Protein AF-A0A9W4JGE4-F1 (afdb_monomer_lite)

Secondary structure (DSSP, 8-state):
------------------PPPPP-----------GGGSS-HHHHHHHHHHS-HHHHHHHHHTSHHHHHHHHHHHHHTT--TTTSS-HHHHHHHT--SSEEEETTTTEEEEHHHHGGGGS-----S---TTTHHHHHT-----EEEEETTEEEEHHHHHSHHHHHHHHHHHSTTEEEETTTTEEEEEEEEEETTEEEEEEEEEEEETTTTEEEEEEEEEEEE-HHHHTSHHHHHHHTT--HHHHHHHHHHHHHHTT-------TT---EEEEEEE--TTS-EEEEEEEEEEEEESSSS-HHHHTTS--

Sequence (307 aa):
MLTMTRRTYIPFCNILRVRDPPPRAEPAEPKKSKTLWKIPLEIVEIIFQLLSDLDRACFALSCKRLHACYVSYNRQHGICVLSTLPRTLLLRRLQNERWVYCYRCQNLHRRSRWLFLRFGWICDPKPAISECNAWCDFQHDDKVDICPCSSITFHQKQHPTEYFKSQQETLRRSSYHKLSETFIHLCTIQHPLAQVFVLTRAWSNKTSKTFQVENLIVFRASKETALSGLFQKISSRLSRYETESWLKNFFNEAQSDFFIGDESSNWYQCHGWNIARGKPYDFKITLFRDLGGDRRPSKGWDGNCHK

InterPro domains:
  IPR001810 F-box domain [PF00646] (38-68)

pLDDT: mean 73.24, std 18.76, range [29.34, 95.62]

Structure (mmCIF, N/CA/C/O backbone):
data_AF-A0A9W4JGE4-F1
#
_entry.id   AF-A0A9W4JGE4-F1
#
loop_
_atom_site.group_PDB
_atom_site.id
_atom_site.type_symbol
_atom_site.label_atom_id
_atom_site.label_alt_id
_atom_site.label_comp_id
_atom_site.label_asym_id
_atom_site.label_entity_id
_atom_site.label_seq_id
_atom_site.pdbx_PDB_ins_code
_atom_site.Cartn_x
_atom_site.Cartn_y
_atom_site.Cartn_z
_atom_site.occupancy
_atom_site.B_iso_or_equiv
_atom_site.auth_seq_id
_atom_site.auth_comp_id
_atom_site.auth_asym_id
_atom_site.auth_atom_id
_atom_site.pdbx_PDB_model_num
ATOM 1 N N . MET A 1 1 ? -45.717 -18.498 -50.677 1.00 39.06 1 MET A N 1
ATOM 2 C CA . MET A 1 1 ? -45.464 -19.716 -49.878 1.00 39.06 1 MET A CA 1
ATOM 3 C C . MET A 1 1 ? -44.718 -19.313 -48.617 1.00 39.06 1 MET A C 1
ATOM 5 O O . MET A 1 1 ? -43.555 -18.951 -48.688 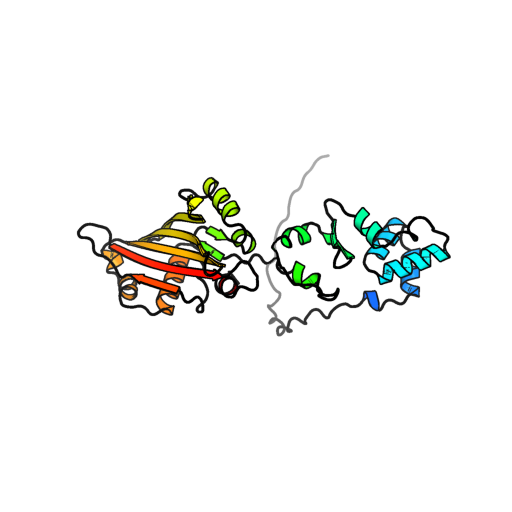1.00 39.06 1 MET A O 1
ATOM 9 N N . LEU A 1 2 ? -45.429 -19.284 -47.494 1.00 45.53 2 LEU A N 1
ATOM 10 C CA . LEU A 1 2 ? -44.938 -19.011 -46.144 1.00 45.53 2 LEU A CA 1
ATOM 11 C C . LEU A 1 2 ? -45.396 -20.196 -45.301 1.00 45.53 2 LEU A C 1
ATOM 13 O O . LEU A 1 2 ? -46.590 -20.466 -45.332 1.00 45.53 2 LEU A O 1
ATOM 17 N N . THR A 1 3 ? -44.514 -20.822 -44.523 1.00 30.86 3 THR A N 1
ATOM 18 C CA . THR A 1 3 ? -44.898 -21.383 -43.216 1.00 30.86 3 THR A CA 1
ATOM 19 C C . THR A 1 3 ? -43.677 -21.625 -42.335 1.00 30.86 3 THR A C 1
ATOM 21 O O . THR A 1 3 ? -42.695 -22.242 -42.739 1.00 30.86 3 THR A O 1
ATOM 24 N N . MET A 1 4 ? -43.786 -21.098 -41.117 1.00 38.84 4 MET A N 1
ATOM 25 C CA . MET A 1 4 ? -42.906 -21.281 -39.967 1.00 38.84 4 MET A CA 1
ATOM 26 C C . MET A 1 4 ? -42.968 -22.704 -39.400 1.00 38.84 4 MET A C 1
ATOM 28 O O . MET A 1 4 ? -44.028 -23.309 -39.470 1.00 38.84 4 MET A O 1
ATOM 32 N N . THR A 1 5 ? -41.921 -23.110 -38.667 1.00 32.22 5 THR A N 1
ATOM 33 C CA . THR A 1 5 ? -41.979 -23.912 -37.413 1.00 32.22 5 THR A CA 1
ATOM 34 C C . THR A 1 5 ? -40.568 -23.923 -36.801 1.00 32.22 5 THR A C 1
ATOM 36 O O . THR A 1 5 ? -39.633 -24.387 -37.437 1.00 32.22 5 THR A O 1
ATOM 39 N N . ARG A 1 6 ? -40.255 -23.155 -35.747 1.00 32.47 6 ARG A N 1
ATOM 40 C CA . ARG A 1 6 ? -40.394 -23.416 -34.292 1.00 32.47 6 ARG A CA 1
ATOM 41 C C . ARG A 1 6 ? -39.859 -24.769 -33.774 1.00 32.47 6 ARG A C 1
ATOM 43 O O . ARG A 1 6 ? -40.497 -25.789 -33.964 1.00 32.47 6 ARG A O 1
ATOM 50 N N . ARG A 1 7 ? -38.797 -24.631 -32.958 1.00 36.50 7 ARG A N 1
ATOM 51 C CA . ARG A 1 7 ? -38.424 -25.334 -31.706 1.00 36.50 7 ARG A CA 1
ATOM 52 C C . ARG A 1 7 ? -38.309 -26.863 -31.706 1.00 36.50 7 ARG A C 1
ATOM 54 O O . ARG A 1 7 ? -39.316 -27.539 -31.808 1.00 36.50 7 ARG A O 1
ATOM 61 N N . THR A 1 8 ? -37.167 -27.325 -31.191 1.00 29.50 8 THR A N 1
ATOM 62 C CA . THR A 1 8 ? -37.138 -28.249 -30.040 1.00 29.50 8 THR A CA 1
ATOM 63 C C . THR A 1 8 ? -35.875 -28.028 -29.207 1.00 29.50 8 THR A C 1
ATOM 65 O O . THR A 1 8 ? -34.757 -28.249 -29.659 1.00 29.50 8 THR A O 1
ATOM 68 N N . TYR A 1 9 ? -36.088 -27.567 -27.978 1.00 37.22 9 TYR A N 1
ATOM 69 C CA . TYR A 1 9 ? -35.255 -27.869 -26.817 1.00 37.22 9 TYR A CA 1
ATOM 70 C C . TYR A 1 9 ? -35.756 -29.218 -26.288 1.00 37.22 9 TYR A C 1
ATOM 72 O O . TYR A 1 9 ? -36.970 -29.407 -26.324 1.00 37.22 9 TYR A O 1
ATOM 80 N N . ILE A 1 10 ? -34.881 -30.101 -25.796 1.00 32.19 10 ILE A N 1
ATOM 81 C CA . ILE A 1 10 ? -35.103 -30.990 -24.635 1.00 32.19 10 ILE A CA 1
ATOM 82 C C . ILE A 1 10 ? -33.817 -31.798 -24.360 1.00 32.19 10 ILE A C 1
ATOM 84 O O . ILE A 1 10 ? -33.035 -32.041 -25.278 1.00 32.19 10 ILE A O 1
ATOM 88 N N . PRO A 1 11 ? -33.550 -32.110 -23.080 1.00 49.62 11 PRO A N 1
ATOM 89 C CA . PRO A 1 11 ? -32.227 -32.237 -22.484 1.00 49.62 11 PRO A CA 1
ATOM 90 C C . PRO A 1 11 ? -31.829 -33.700 -22.275 1.00 49.62 11 PRO A C 1
ATOM 92 O O . PRO A 1 11 ? -32.684 -34.572 -22.320 1.00 49.62 11 PRO A O 1
ATOM 95 N N . PHE A 1 12 ? -30.571 -33.960 -21.911 1.00 29.34 12 PHE A N 1
ATOM 96 C CA . PHE A 1 12 ? -30.270 -35.108 -21.056 1.00 29.34 12 PHE A CA 1
ATOM 97 C C . PHE A 1 12 ? -29.109 -34.812 -20.108 1.00 29.34 12 PHE A C 1
ATOM 99 O O . PHE A 1 12 ? -28.000 -34.466 -20.511 1.00 29.34 12 PHE A O 1
ATOM 106 N N . CYS A 1 13 ? -29.430 -34.939 -18.824 1.00 32.84 13 CYS A N 1
ATOM 107 C CA . CYS A 1 13 ? -28.510 -34.964 -17.706 1.00 32.84 13 CYS A CA 1
ATOM 108 C C . CYS A 1 13 ? -27.730 -36.281 -17.669 1.00 32.84 13 CYS A C 1
ATOM 110 O O . CYS A 1 13 ? -28.283 -37.338 -17.956 1.00 32.84 13 CYS A O 1
ATOM 112 N N . ASN A 1 14 ? -26.515 -36.165 -17.130 1.00 37.84 14 ASN A N 1
ATOM 113 C CA . ASN A 1 14 ? -25.752 -37.173 -16.399 1.00 37.84 14 ASN A CA 1
ATOM 114 C C . ASN A 1 14 ? -25.297 -38.417 -17.173 1.00 37.84 14 ASN A C 1
ATOM 116 O O . ASN A 1 14 ? -26.082 -39.246 -17.604 1.00 37.84 14 ASN A O 1
ATOM 120 N N . ILE A 1 15 ? -23.979 -38.607 -17.202 1.00 36.88 15 ILE A N 1
ATOM 121 C CA . ILE A 1 15 ? -23.255 -39.673 -16.486 1.00 36.88 15 ILE A CA 1
ATOM 122 C C . ILE A 1 15 ? -21.854 -39.681 -17.098 1.00 36.88 15 ILE A C 1
ATOM 124 O O . ILE A 1 15 ? -21.610 -40.356 -18.089 1.00 36.88 15 ILE A O 1
ATOM 128 N N . LEU A 1 16 ? -20.912 -38.958 -16.497 1.00 30.55 16 LEU A N 1
ATOM 129 C CA . LEU A 1 16 ? -19.524 -39.405 -16.487 1.00 30.55 16 LEU A CA 1
ATOM 130 C C . LEU A 1 16 ? -18.968 -39.168 -15.089 1.00 30.55 16 LEU A C 1
ATOM 132 O O . LEU A 1 16 ? -18.877 -38.049 -14.594 1.00 30.55 16 LEU A O 1
ATOM 136 N N . ARG A 1 17 ? -18.699 -40.308 -14.459 1.00 33.84 17 ARG A N 1
ATOM 137 C CA . ARG A 1 17 ? -18.115 -40.512 -13.142 1.00 33.84 17 ARG A CA 1
ATOM 138 C C . ARG A 1 17 ? -16.982 -39.521 -12.884 1.00 33.84 17 ARG A C 1
ATOM 140 O O . ARG A 1 17 ? -16.060 -39.418 -13.693 1.00 33.84 17 ARG A O 1
ATOM 147 N N . VAL A 1 18 ? -17.038 -38.874 -11.722 1.00 31.19 18 VAL A N 1
ATOM 148 C CA . VAL A 1 18 ? -15.874 -38.268 -11.074 1.00 31.19 18 VAL A CA 1
ATOM 149 C C . VAL A 1 18 ? -14.807 -39.358 -10.995 1.00 31.19 18 VAL A C 1
ATOM 151 O O . VAL A 1 18 ? -14.948 -40.321 -10.248 1.00 31.19 18 VAL A O 1
ATOM 154 N N . ARG A 1 19 ? -13.791 -39.261 -11.854 1.00 38.69 19 ARG A N 1
ATOM 155 C CA . ARG A 1 19 ? -12.517 -39.931 -11.615 1.00 38.69 19 ARG A CA 1
ATOM 156 C C . ARG A 1 19 ? -11.808 -39.109 -10.553 1.00 38.69 19 ARG A C 1
ATOM 158 O O . ARG A 1 19 ? -11.808 -37.881 -10.656 1.00 38.69 19 ARG A O 1
ATOM 165 N N . ASP A 1 20 ? -11.226 -39.783 -9.568 1.00 39.44 20 ASP A N 1
ATOM 166 C CA . ASP A 1 20 ? -10.318 -39.146 -8.623 1.00 39.44 20 ASP A CA 1
ATOM 167 C C . ASP A 1 20 ? -9.315 -38.279 -9.399 1.00 39.44 20 ASP A C 1
ATOM 169 O O . ASP A 1 20 ? -8.804 -38.722 -10.440 1.00 39.44 20 ASP A O 1
ATOM 173 N N . PRO A 1 21 ? -9.070 -37.028 -8.968 1.00 44.47 21 PRO A N 1
ATOM 174 C CA . PRO A 1 21 ? -8.076 -36.199 -9.620 1.00 44.47 21 PRO A CA 1
ATOM 175 C C . PRO A 1 21 ? -6.743 -36.956 -9.588 1.00 44.47 21 PRO A C 1
ATOM 177 O O . PRO A 1 21 ? -6.392 -37.519 -8.546 1.00 44.47 21 PRO A O 1
ATOM 180 N N . PRO A 1 22 ? -5.994 -36.999 -10.705 1.00 53.06 22 PRO A N 1
ATOM 181 C CA . PRO A 1 22 ? -4.661 -37.572 -10.678 1.00 53.06 22 PRO A CA 1
ATOM 182 C C . PRO A 1 22 ? -3.858 -36.872 -9.571 1.00 53.06 22 PRO A C 1
ATOM 184 O O . PRO A 1 22 ? -4.079 -35.675 -9.338 1.00 53.06 22 PRO A O 1
ATOM 187 N N . PRO A 1 23 ? -2.956 -37.587 -8.873 1.00 48.62 23 PRO A N 1
ATOM 188 C CA . PRO A 1 23 ? -2.117 -36.981 -7.848 1.00 48.62 23 PRO A CA 1
ATOM 189 C C . PRO A 1 23 ? -1.503 -35.706 -8.423 1.00 48.62 23 PRO A C 1
ATOM 191 O O . PRO A 1 23 ? -0.950 -35.737 -9.524 1.00 48.62 23 PRO A O 1
ATOM 194 N N . ARG A 1 24 ? -1.695 -34.578 -7.719 1.00 46.38 24 ARG A N 1
ATOM 195 C CA . ARG A 1 24 ? -1.177 -33.265 -8.121 1.00 46.38 24 ARG A CA 1
ATOM 196 C C . ARG A 1 24 ? 0.301 -33.427 -8.452 1.00 46.38 24 ARG A C 1
ATOM 198 O O . ARG A 1 24 ? 1.123 -33.543 -7.549 1.00 46.38 24 ARG A O 1
ATOM 205 N N . ALA A 1 25 ? 0.623 -33.433 -9.742 1.00 50.09 25 ALA A N 1
ATOM 206 C CA . ALA A 1 25 ? 1.984 -33.209 -10.175 1.00 50.09 25 ALA A CA 1
ATOM 207 C C . ALA A 1 25 ? 2.357 -31.809 -9.686 1.00 50.09 25 ALA A C 1
ATOM 209 O O . ALA A 1 25 ? 1.632 -30.844 -9.955 1.00 50.09 25 ALA A O 1
ATOM 210 N N . GLU A 1 26 ? 3.439 -31.717 -8.916 1.00 48.78 26 GLU A N 1
ATOM 211 C CA . GLU A 1 26 ? 4.029 -30.439 -8.538 1.00 48.78 26 GLU A CA 1
ATOM 212 C C . GLU A 1 26 ? 4.168 -29.557 -9.789 1.00 48.78 26 GLU A C 1
ATOM 214 O O . GLU A 1 26 ? 4.536 -30.065 -10.858 1.00 48.78 26 GLU A O 1
ATOM 219 N N . PRO A 1 27 ? 3.853 -28.252 -9.709 1.00 42.81 27 PRO A N 1
ATOM 220 C CA . PRO A 1 27 ? 4.026 -27.361 -10.840 1.00 42.81 27 PRO A CA 1
ATOM 221 C C . PRO A 1 27 ? 5.518 -27.306 -11.160 1.00 42.81 27 PRO A C 1
ATOM 223 O O . PRO A 1 27 ? 6.299 -26.682 -10.447 1.00 42.81 27 PRO A O 1
ATOM 226 N N . ALA A 1 28 ? 5.918 -27.996 -12.228 1.00 46.31 28 ALA A N 1
ATOM 227 C CA . ALA A 1 28 ? 7.277 -27.934 -12.727 1.00 46.31 28 ALA A CA 1
ATOM 228 C C . ALA A 1 28 ? 7.618 -26.464 -12.995 1.00 46.31 28 ALA A C 1
ATOM 230 O O . ALA A 1 28 ? 6.969 -25.813 -13.818 1.00 46.31 28 ALA A O 1
ATOM 231 N N . GLU A 1 29 ? 8.628 -25.948 -12.290 1.00 44.88 29 GLU A N 1
ATOM 232 C CA . GLU A 1 29 ? 9.160 -24.612 -12.529 1.00 44.88 29 GLU A CA 1
ATOM 233 C C . GLU A 1 29 ? 9.378 -24.403 -14.038 1.00 44.88 29 GLU A C 1
ATOM 235 O O . GLU A 1 29 ? 9.930 -25.290 -14.709 1.00 44.88 29 GLU A O 1
ATOM 240 N N . PRO A 1 30 ? 8.986 -23.248 -14.607 1.00 40.12 30 PRO A N 1
ATOM 241 C CA . PRO A 1 30 ? 9.211 -22.972 -16.015 1.00 40.12 30 PRO A CA 1
ATOM 242 C C . PRO A 1 30 ? 10.721 -22.933 -16.278 1.00 40.12 30 PRO A C 1
ATOM 244 O O . PRO A 1 30 ? 11.410 -21.942 -16.028 1.00 40.12 30 PRO A O 1
ATOM 247 N N . LYS A 1 31 ? 11.258 -24.043 -16.798 1.00 46.06 31 LYS A N 1
ATOM 248 C CA . LYS A 1 31 ? 12.658 -24.154 -17.204 1.00 46.06 31 LYS A CA 1
ATOM 249 C C . LYS A 1 31 ? 12.952 -23.062 -18.228 1.00 46.06 31 LYS A C 1
ATOM 251 O O . LYS A 1 31 ? 12.411 -23.054 -19.331 1.00 46.06 31 LYS A O 1
ATOM 256 N N . LYS A 1 32 ? 13.833 -22.139 -17.834 1.00 46.22 32 LYS A N 1
ATOM 257 C CA . LYS A 1 32 ? 14.369 -21.010 -18.609 1.00 46.22 32 LYS A CA 1
ATOM 258 C C . LYS A 1 32 ? 14.546 -21.382 -20.086 1.00 46.22 32 LYS A C 1
ATOM 260 O O . LYS A 1 32 ? 15.525 -22.036 -20.453 1.00 46.22 32 LYS A O 1
ATOM 265 N N . SER A 1 33 ? 13.642 -20.931 -20.952 1.00 47.47 33 SER A N 1
ATOM 266 C CA . SER A 1 33 ? 13.765 -21.156 -22.392 1.00 47.47 33 SER A CA 1
ATOM 267 C C . SER A 1 33 ? 14.875 -20.239 -22.941 1.00 47.47 33 SER A C 1
ATOM 269 O O . SER A 1 33 ? 14.646 -19.098 -23.338 1.00 47.47 33 SER A O 1
ATOM 271 N N . LYS A 1 34 ? 16.126 -20.719 -22.936 1.00 54.78 34 LYS A N 1
ATOM 272 C CA . LYS A 1 34 ? 17.271 -20.120 -23.660 1.00 54.78 34 LYS A CA 1
ATOM 273 C C . LYS A 1 34 ? 17.203 -20.426 -25.169 1.00 54.78 34 LYS A C 1
ATOM 275 O O . LYS A 1 34 ? 18.229 -20.556 -25.830 1.00 54.78 34 LYS A O 1
ATOM 280 N N . THR A 1 35 ? 16.005 -20.603 -25.712 1.00 62.28 35 THR A N 1
ATOM 281 C CA . THR A 1 35 ? 15.767 -21.308 -26.977 1.00 62.28 35 THR A CA 1
ATOM 282 C C . THR A 1 35 ? 16.319 -20.531 -28.171 1.00 62.28 35 THR A C 1
ATOM 284 O O . THR A 1 35 ? 16.985 -21.114 -29.017 1.00 62.28 35 THR A O 1
ATOM 287 N N . LEU A 1 36 ? 16.187 -19.197 -28.176 1.00 64.50 36 LEU A N 1
ATOM 288 C CA . LEU A 1 36 ? 16.668 -18.340 -29.273 1.00 64.50 36 LEU A CA 1
ATOM 289 C C . LEU A 1 36 ? 18.203 -18.229 -29.365 1.00 64.50 36 LEU A C 1
ATOM 291 O O . LEU A 1 36 ? 18.742 -17.922 -30.426 1.00 64.50 36 LEU A O 1
ATOM 295 N N . TRP A 1 37 ? 18.932 -18.497 -28.279 1.00 66.88 37 TRP A N 1
ATOM 296 C CA . TRP A 1 37 ? 20.404 -18.485 -28.284 1.00 66.88 37 TRP A CA 1
ATOM 297 C C . TRP A 1 37 ? 21.006 -19.773 -28.847 1.00 66.88 37 TRP A C 1
ATOM 299 O O . TRP A 1 37 ? 22.179 -19.785 -29.202 1.00 66.88 37 TRP A O 1
ATOM 309 N N . LYS A 1 38 ? 20.204 -20.839 -28.933 1.00 79.94 38 LYS A N 1
ATOM 310 C CA . LYS A 1 38 ? 20.620 -22.152 -29.436 1.00 79.94 38 LYS A CA 1
ATOM 311 C C . LYS A 1 38 ? 20.301 -22.371 -30.914 1.00 79.94 38 LYS A C 1
ATOM 313 O O . LYS A 1 38 ? 20.749 -23.362 -31.471 1.00 79.94 38 LYS A O 1
ATOM 318 N N . ILE A 1 39 ? 19.537 -21.474 -31.540 1.00 83.50 39 ILE A N 1
ATOM 319 C CA . ILE A 1 39 ? 19.215 -21.561 -32.971 1.00 83.50 39 ILE A CA 1
ATOM 320 C C . ILE A 1 39 ? 20.511 -21.365 -33.774 1.00 83.50 39 ILE A C 1
ATOM 322 O O . ILE A 1 39 ? 21.143 -20.331 -33.557 1.00 83.50 39 ILE A O 1
ATOM 326 N N . PRO A 1 40 ? 20.929 -22.292 -34.650 1.00 91.62 40 PRO A N 1
ATOM 327 C CA . PRO A 1 40 ? 22.104 -22.126 -35.514 1.00 91.62 40 PRO A CA 1
ATOM 328 C C . PRO A 1 40 ? 22.005 -20.899 -36.436 1.00 91.62 40 PRO A C 1
ATOM 330 O O . PRO A 1 40 ? 20.907 -20.400 -36.685 1.00 91.62 40 PRO A O 1
ATOM 333 N N . LEU A 1 41 ? 23.141 -20.378 -36.909 1.00 89.00 41 LEU A N 1
ATOM 334 C CA . LEU A 1 41 ? 23.174 -19.150 -37.721 1.00 89.00 41 LEU A CA 1
ATOM 335 C C . LEU A 1 41 ? 22.413 -19.332 -39.041 1.00 89.00 41 LEU A C 1
ATOM 337 O O . LEU A 1 41 ? 21.642 -18.464 -39.434 1.00 89.00 41 LEU A O 1
ATOM 341 N N . GLU A 1 42 ? 22.564 -20.503 -39.644 1.00 92.06 42 GLU A N 1
ATOM 342 C CA . GLU A 1 42 ? 21.953 -20.922 -40.902 1.00 92.06 42 GLU A CA 1
ATOM 343 C C . GLU A 1 42 ? 20.424 -20.863 -40.803 1.00 92.06 42 GLU A C 1
ATOM 345 O O . GLU A 1 42 ? 19.736 -20.373 -41.693 1.00 92.06 42 GLU A O 1
ATOM 350 N N . ILE A 1 43 ? 19.878 -21.283 -39.659 1.00 93.69 43 ILE A N 1
ATOM 351 C CA . ILE A 1 43 ? 18.437 -21.221 -39.399 1.00 93.69 43 ILE A CA 1
ATOM 352 C C . ILE A 1 43 ? 17.968 -19.768 -39.249 1.00 93.69 43 ILE A C 1
ATOM 354 O O . ILE A 1 43 ? 16.883 -19.423 -39.709 1.00 93.69 43 ILE A O 1
ATOM 358 N N . VAL A 1 44 ? 18.772 -18.896 -38.631 1.00 92.50 44 VAL A N 1
ATOM 359 C CA . VAL A 1 44 ? 18.449 -17.462 -38.527 1.00 92.50 44 VAL A CA 1
ATOM 360 C C . VAL A 1 44 ? 18.432 -16.798 -39.907 1.00 92.50 44 VAL A C 1
ATOM 362 O O . VAL A 1 44 ? 17.554 -15.978 -40.170 1.00 92.50 44 VAL A O 1
ATOM 365 N N . GLU A 1 45 ? 19.356 -17.162 -40.795 1.00 91.88 45 GLU A N 1
ATOM 366 C CA . GLU A 1 45 ? 19.398 -16.660 -42.173 1.00 91.88 45 GLU A CA 1
ATOM 367 C C . GLU A 1 45 ? 18.188 -17.122 -42.990 1.00 91.88 45 GLU A C 1
ATOM 369 O O . GLU A 1 45 ? 17.561 -16.294 -43.651 1.00 91.88 45 GLU A O 1
ATOM 374 N N . ILE A 1 46 ? 17.794 -18.395 -42.869 1.00 94.38 46 ILE A N 1
ATOM 375 C CA . ILE A 1 46 ? 16.556 -18.912 -43.476 1.00 94.38 46 ILE A CA 1
ATOM 376 C C . ILE A 1 46 ? 15.348 -18.116 -42.970 1.00 94.38 46 ILE A C 1
ATOM 378 O O . ILE A 1 46 ? 14.524 -17.670 -43.764 1.00 94.38 46 ILE A O 1
ATOM 382 N N . ILE A 1 47 ? 15.254 -17.868 -41.659 1.00 93.75 47 ILE A N 1
ATOM 383 C CA . ILE A 1 47 ? 14.175 -17.044 -41.097 1.00 93.75 47 ILE A CA 1
ATOM 384 C C . ILE A 1 47 ? 14.188 -15.644 -41.726 1.00 93.75 47 ILE A C 1
ATOM 386 O O . ILE A 1 47 ? 13.137 -15.148 -42.115 1.00 93.75 47 ILE A O 1
ATOM 390 N N . PHE A 1 48 ? 15.349 -15.003 -41.876 1.00 92.94 48 PHE A N 1
ATOM 391 C CA . PHE A 1 48 ? 15.415 -13.686 -42.512 1.00 92.94 48 PHE A CA 1
ATOM 392 C C . PHE A 1 48 ? 14.980 -13.697 -43.978 1.00 92.94 48 PHE A C 1
ATOM 394 O O . PHE A 1 48 ? 14.298 -12.757 -44.386 1.00 92.94 48 PHE A O 1
ATOM 401 N N . GLN A 1 49 ? 15.313 -14.734 -44.746 1.00 93.12 49 GLN A N 1
ATOM 402 C CA . GLN A 1 49 ? 14.856 -14.875 -46.133 1.00 93.12 49 GLN A CA 1
ATOM 403 C C . GLN A 1 49 ? 13.329 -14.981 -46.234 1.00 93.12 49 GLN A C 1
ATOM 405 O O . GLN A 1 49 ? 12.745 -14.470 -47.184 1.00 93.12 49 GLN A O 1
ATOM 410 N N . LEU A 1 50 ? 12.685 -15.607 -45.245 1.00 94.56 50 LEU A N 1
ATOM 411 C CA . LEU A 1 50 ? 11.234 -15.820 -45.218 1.00 94.56 50 LEU A CA 1
ATOM 412 C C . LEU A 1 50 ? 10.434 -14.610 -44.711 1.00 94.56 50 LEU A C 1
ATOM 414 O O . LEU A 1 50 ? 9.224 -14.547 -44.918 1.00 94.56 50 LEU A O 1
ATOM 418 N N . LEU A 1 51 ? 11.079 -13.667 -44.023 1.00 90.50 51 LEU A N 1
ATOM 419 C CA . LEU A 1 51 ? 10.420 -12.493 -43.454 1.00 90.50 51 LEU A CA 1
ATOM 420 C C . LEU A 1 51 ? 10.443 -11.301 -44.418 1.00 90.50 51 LEU A C 1
ATOM 422 O O . LEU A 1 51 ? 11.435 -11.060 -45.111 1.00 90.50 51 LEU A O 1
ATOM 426 N N . SER A 1 52 ? 9.369 -10.505 -44.380 1.00 88.31 52 SER A N 1
ATOM 427 C CA . SER A 1 52 ? 9.333 -9.170 -44.990 1.00 88.31 52 SER A CA 1
ATOM 428 C C . SER A 1 52 ? 10.424 -8.275 -44.390 1.00 88.31 52 SER A C 1
ATOM 430 O O . SER A 1 52 ? 10.879 -8.519 -43.273 1.00 88.31 52 SER A O 1
ATOM 432 N N . ASP A 1 53 ? 10.829 -7.200 -45.069 1.00 82.88 53 ASP A N 1
ATOM 433 C CA . ASP A 1 53 ? 11.879 -6.312 -44.542 1.00 82.88 53 ASP A CA 1
ATOM 434 C C . ASP A 1 53 ? 11.524 -5.719 -43.166 1.00 82.88 53 ASP A C 1
ATOM 436 O O . ASP A 1 53 ? 12.388 -5.592 -42.291 1.00 82.88 53 ASP A O 1
ATOM 440 N N . LEU A 1 54 ? 10.241 -5.414 -42.941 1.00 80.50 54 LEU A N 1
ATOM 441 C CA . LEU A 1 54 ? 9.752 -4.905 -41.662 1.00 80.50 54 LEU A CA 1
ATOM 442 C C . LEU A 1 54 ? 9.829 -5.971 -40.565 1.00 80.50 54 LEU A C 1
ATOM 444 O O . LEU A 1 54 ? 10.339 -5.699 -39.475 1.00 80.50 54 LEU A O 1
ATOM 448 N N . ASP A 1 55 ? 9.359 -7.185 -40.847 1.00 83.31 55 ASP A N 1
ATOM 449 C CA . ASP A 1 55 ? 9.366 -8.275 -39.871 1.00 83.31 55 ASP A CA 1
ATOM 450 C C . ASP A 1 55 ? 10.788 -8.749 -39.584 1.00 83.31 55 ASP A C 1
ATOM 452 O O . ASP A 1 55 ? 11.130 -9.034 -38.436 1.00 83.31 55 ASP A O 1
ATOM 456 N N . ARG A 1 56 ? 11.654 -8.744 -40.603 1.00 88.56 56 ARG A N 1
ATOM 457 C CA . ARG A 1 56 ? 13.085 -9.028 -40.490 1.00 88.56 56 ARG A CA 1
ATOM 458 C C . ARG A 1 56 ? 13.748 -8.043 -39.533 1.00 88.56 56 ARG A C 1
ATOM 460 O O . ARG A 1 56 ? 14.444 -8.466 -38.609 1.00 88.56 56 ARG A O 1
ATOM 467 N N . ALA A 1 57 ? 13.484 -6.745 -39.694 1.00 83.81 57 ALA A N 1
ATOM 468 C CA . ALA A 1 57 ? 13.979 -5.712 -38.790 1.00 83.81 57 ALA A CA 1
ATOM 469 C C . ALA A 1 57 ? 13.418 -5.874 -37.365 1.00 83.81 57 ALA A C 1
ATOM 471 O O . ALA A 1 57 ? 14.171 -5.802 -36.393 1.00 83.81 57 ALA A O 1
ATOM 472 N N . CYS A 1 58 ? 12.120 -6.151 -37.211 1.00 81.94 58 CYS A N 1
ATOM 473 C CA . CYS A 1 58 ? 11.506 -6.380 -35.899 1.00 81.94 58 CYS A CA 1
ATOM 474 C C . CYS A 1 58 ? 12.107 -7.602 -35.187 1.00 81.94 58 CYS A C 1
ATOM 476 O O . CYS A 1 58 ? 12.474 -7.528 -34.010 1.00 81.94 58 CYS A O 1
ATOM 478 N N . PHE A 1 59 ? 12.270 -8.710 -35.912 1.00 86.75 59 PHE A N 1
ATOM 479 C CA . PHE A 1 59 ? 12.870 -9.940 -35.411 1.00 86.75 59 PHE A CA 1
ATOM 480 C C . PHE A 1 59 ? 14.336 -9.726 -35.022 1.00 86.75 59 PHE A C 1
ATOM 482 O O . PHE A 1 59 ? 14.742 -10.083 -33.912 1.00 86.75 59 PHE A O 1
ATOM 489 N N . ALA A 1 60 ? 15.108 -9.043 -35.867 1.00 87.88 60 ALA A N 1
ATOM 490 C CA . ALA A 1 60 ? 16.487 -8.657 -35.588 1.00 87.88 60 ALA A CA 1
ATOM 491 C C . ALA A 1 60 ? 16.616 -7.810 -34.312 1.00 87.88 60 ALA A C 1
ATOM 493 O O . ALA A 1 60 ? 17.550 -7.979 -33.527 1.00 87.88 60 ALA A O 1
ATOM 494 N N . LEU A 1 61 ? 15.665 -6.909 -34.064 1.00 86.06 61 LEU A N 1
ATOM 495 C CA . LEU A 1 61 ? 15.691 -6.007 -32.916 1.00 86.06 61 LEU A CA 1
ATOM 496 C C . LEU A 1 61 ? 15.297 -6.671 -31.591 1.00 86.06 61 LEU A C 1
ATOM 498 O O . LEU A 1 61 ? 15.571 -6.095 -30.535 1.00 86.06 61 LEU A O 1
ATOM 502 N N . SER A 1 62 ? 14.764 -7.893 -31.606 1.00 81.25 62 SER A N 1
ATOM 503 C CA . SER A 1 62 ? 14.381 -8.626 -30.391 1.00 81.25 62 SER A CA 1
ATOM 504 C C . SER A 1 62 ? 15.566 -8.969 -29.472 1.00 81.25 62 SER A C 1
ATOM 506 O O . SER A 1 62 ? 15.408 -8.993 -28.252 1.00 81.25 62 SER A O 1
ATOM 508 N N . CYS A 1 63 ? 16.777 -9.174 -30.013 1.00 82.44 63 CYS A N 1
ATOM 509 C CA . CYS A 1 63 ? 17.993 -9.327 -29.209 1.00 82.44 63 CYS A CA 1
ATOM 510 C C . CYS A 1 63 ? 19.273 -8.937 -29.971 1.00 82.44 63 CYS A C 1
ATOM 512 O O . CYS A 1 63 ? 19.279 -8.757 -31.185 1.00 82.44 63 CYS A O 1
ATOM 514 N N . LYS A 1 64 ? 20.397 -8.802 -29.253 1.00 82.88 64 LYS A N 1
ATOM 515 C CA . LYS A 1 64 ? 21.685 -8.379 -29.840 1.00 82.88 64 LYS A CA 1
ATOM 516 C C . LYS A 1 64 ? 22.228 -9.360 -30.876 1.00 82.88 64 LYS A C 1
ATOM 518 O O . LYS A 1 64 ? 22.758 -8.928 -31.893 1.00 82.88 64 LYS A O 1
ATOM 523 N N . ARG A 1 65 ? 22.096 -10.662 -30.606 1.00 86.81 65 ARG A N 1
ATOM 524 C CA . ARG A 1 65 ? 22.583 -11.726 -31.490 1.00 86.81 65 ARG A CA 1
ATOM 525 C C . ARG A 1 65 ? 21.887 -11.658 -32.845 1.00 86.81 65 ARG A C 1
ATOM 527 O O . ARG A 1 65 ? 22.559 -11.571 -33.862 1.00 86.81 65 ARG A O 1
ATOM 534 N N . LEU A 1 66 ? 20.556 -11.617 -32.837 1.00 88.25 66 LEU A N 1
ATOM 535 C CA . LEU A 1 66 ? 19.761 -11.538 -34.061 1.00 88.25 66 LEU A CA 1
ATOM 536 C C . LEU A 1 66 ? 20.046 -10.248 -34.836 1.00 88.25 66 LEU A C 1
ATOM 538 O O . LEU A 1 66 ? 20.152 -10.287 -36.054 1.00 88.25 66 LEU A O 1
ATOM 542 N N . HIS A 1 67 ? 20.285 -9.127 -34.153 1.00 88.75 67 HIS A N 1
ATOM 543 C CA . HIS A 1 67 ? 20.716 -7.901 -34.824 1.00 88.75 67 HIS A CA 1
ATOM 544 C C . HIS A 1 67 ? 22.086 -8.034 -35.507 1.00 88.75 67 HIS A C 1
ATOM 546 O O . HIS A 1 67 ? 22.276 -7.510 -36.598 1.00 88.75 67 HIS A O 1
ATOM 552 N N . ALA A 1 68 ? 23.051 -8.721 -34.891 1.00 88.19 68 ALA A N 1
ATOM 553 C CA . ALA A 1 68 ? 24.350 -8.962 -35.520 1.00 88.19 68 ALA A CA 1
ATOM 554 C C . ALA A 1 68 ? 24.208 -9.840 -36.775 1.00 88.19 68 ALA A C 1
ATOM 556 O O . ALA A 1 68 ? 24.762 -9.504 -37.821 1.00 88.19 68 ALA A O 1
ATOM 557 N N . CYS A 1 69 ? 23.396 -10.900 -36.691 1.00 89.75 69 CYS A N 1
ATOM 558 C CA . CYS A 1 69 ? 23.045 -11.728 -37.844 1.00 89.75 69 CYS A CA 1
ATOM 559 C C . CYS A 1 69 ? 22.388 -10.886 -38.948 1.00 89.75 69 CYS A C 1
ATOM 561 O O . CYS A 1 69 ? 22.760 -11.003 -40.106 1.00 89.75 69 CYS A O 1
ATOM 563 N N . TYR A 1 70 ? 21.470 -9.987 -38.588 1.00 89.38 70 TYR A N 1
ATOM 564 C CA . TYR A 1 70 ? 20.777 -9.102 -39.527 1.00 89.38 70 TYR A CA 1
ATOM 565 C C . TYR A 1 70 ? 21.723 -8.143 -40.256 1.00 89.38 70 TYR A C 1
ATOM 567 O O . TYR A 1 70 ? 21.595 -7.943 -41.460 1.00 89.38 70 TYR A O 1
ATOM 575 N N . VAL A 1 71 ? 22.708 -7.573 -39.553 1.00 87.69 71 VAL A N 1
ATOM 576 C CA . VAL A 1 71 ? 23.736 -6.719 -40.171 1.00 87.69 71 VAL A CA 1
ATOM 577 C C . VAL A 1 71 ? 24.599 -7.522 -41.147 1.00 87.69 71 VAL A C 1
ATOM 579 O O . VAL A 1 71 ? 24.851 -7.049 -42.254 1.00 87.69 71 VAL A O 1
ATOM 582 N N . SER A 1 72 ? 25.021 -8.731 -40.759 1.00 89.00 72 SER A N 1
ATOM 583 C CA . SER A 1 72 ? 25.797 -9.627 -41.628 1.00 89.00 72 SER A CA 1
ATOM 584 C C . SER A 1 72 ? 25.011 -10.011 -42.882 1.00 89.00 72 SER A C 1
ATOM 586 O O . SER A 1 72 ? 25.495 -9.822 -43.997 1.00 89.00 72 SER A O 1
ATOM 588 N N . TYR A 1 73 ? 23.767 -10.452 -42.690 1.00 89.38 73 TYR A N 1
ATOM 589 C CA . TYR A 1 73 ? 22.833 -10.808 -43.751 1.00 89.38 73 TYR A CA 1
ATOM 590 C C . TYR A 1 73 ? 22.635 -9.647 -44.735 1.00 89.38 73 TYR A C 1
ATOM 592 O O . TYR A 1 73 ? 22.837 -9.802 -45.936 1.00 89.38 73 TYR A O 1
ATOM 600 N N . ASN A 1 74 ? 22.336 -8.446 -44.233 1.00 86.25 74 ASN A N 1
ATOM 601 C CA . ASN A 1 74 ? 22.135 -7.268 -45.074 1.00 86.25 74 ASN A CA 1
ATOM 602 C C . ASN A 1 74 ? 23.397 -6.865 -45.846 1.00 86.25 74 ASN A C 1
ATOM 604 O O . ASN A 1 74 ? 23.291 -6.451 -46.997 1.00 86.25 74 ASN A O 1
ATOM 608 N N . ARG A 1 75 ? 24.589 -7.001 -45.249 1.00 85.12 75 ARG A N 1
ATOM 609 C CA . ARG A 1 75 ? 25.858 -6.723 -45.939 1.00 85.12 75 ARG A CA 1
ATOM 610 C C . ARG A 1 75 ? 26.081 -7.686 -47.106 1.00 85.12 75 ARG A C 1
ATOM 612 O O . ARG A 1 75 ? 26.479 -7.237 -48.174 1.00 85.12 75 ARG A O 1
ATOM 619 N N . GLN A 1 76 ? 25.809 -8.976 -46.911 1.00 88.06 76 GLN A N 1
ATOM 620 C CA . GLN A 1 76 ? 25.928 -9.989 -47.966 1.00 88.06 76 GLN A CA 1
ATOM 621 C C . GLN A 1 76 ? 24.946 -9.749 -49.123 1.00 88.06 76 GLN A C 1
ATOM 623 O O . GLN A 1 76 ? 25.274 -10.036 -50.267 1.00 88.06 76 GLN A O 1
ATOM 628 N N . HIS A 1 77 ? 23.777 -9.173 -48.833 1.00 85.31 77 HIS A N 1
ATOM 629 C CA . HIS A 1 77 ? 22.721 -8.914 -49.816 1.00 85.31 77 HIS A CA 1
ATOM 630 C C . HIS A 1 77 ? 22.694 -7.457 -50.324 1.00 85.31 77 HIS A C 1
ATOM 632 O O . HIS A 1 77 ? 21.732 -7.049 -50.968 1.00 85.31 77 HIS A O 1
ATOM 638 N N . GLY A 1 78 ? 23.718 -6.645 -50.028 1.00 83.31 78 GLY A N 1
ATOM 639 C CA . GLY A 1 78 ? 23.823 -5.264 -50.526 1.00 83.31 78 GLY A CA 1
ATOM 640 C C . GLY A 1 78 ? 22.820 -4.258 -49.932 1.00 83.31 78 GLY A C 1
ATOM 641 O O . GLY A 1 78 ? 22.644 -3.168 -50.471 1.00 83.31 78 GLY A O 1
ATOM 642 N N . ILE A 1 79 ? 22.169 -4.576 -48.809 1.00 78.94 79 ILE A N 1
ATOM 643 C CA . ILE A 1 79 ? 21.156 -3.730 -48.157 1.00 78.94 79 ILE A CA 1
ATOM 644 C C . ILE A 1 79 ? 21.851 -2.760 -47.178 1.00 78.94 79 ILE A C 1
ATOM 646 O O . ILE A 1 79 ? 22.234 -3.128 -46.064 1.00 78.94 79 ILE A O 1
ATOM 650 N N . CYS A 1 80 ? 22.035 -1.497 -47.584 1.00 64.56 80 CYS A N 1
ATOM 651 C CA . CYS A 1 80 ? 22.947 -0.557 -46.903 1.00 64.56 80 CYS A CA 1
ATOM 652 C C . CYS A 1 80 ? 22.294 0.365 -45.838 1.00 64.56 80 CYS A C 1
ATOM 654 O O . CYS A 1 80 ? 22.952 0.818 -44.902 1.00 64.56 80 CYS A O 1
ATOM 656 N N . VAL A 1 81 ? 20.991 0.657 -45.935 1.00 61.31 81 VAL A N 1
ATOM 657 C CA . VAL A 1 81 ? 20.406 1.835 -45.249 1.00 61.31 81 VAL A CA 1
ATOM 658 C C . VAL A 1 81 ? 20.173 1.646 -43.740 1.00 61.31 81 VAL A C 1
ATOM 660 O O . VAL A 1 81 ? 20.340 2.588 -42.969 1.00 61.31 81 VAL A O 1
ATOM 663 N N . LEU A 1 82 ? 19.811 0.440 -43.285 1.00 59.97 82 LEU A N 1
ATOM 664 C CA . LEU A 1 82 ? 19.503 0.171 -41.865 1.00 59.97 82 LEU A CA 1
ATOM 665 C C . LEU A 1 82 ? 20.593 -0.621 -41.132 1.00 59.97 82 LEU A C 1
ATOM 667 O O . LEU A 1 82 ? 20.611 -0.644 -39.904 1.00 59.97 82 LEU A O 1
ATOM 671 N N . SER A 1 83 ? 21.501 -1.258 -41.870 1.00 61.66 83 SER A N 1
ATOM 672 C CA . SER A 1 83 ? 22.588 -2.097 -41.349 1.00 61.66 83 SER A CA 1
ATOM 673 C C . SER A 1 83 ? 23.763 -1.288 -40.784 1.00 61.66 83 SER A C 1
ATOM 675 O O . SER A 1 83 ? 24.554 -1.816 -40.004 1.00 61.66 83 SER A O 1
ATOM 677 N N . THR A 1 84 ? 23.865 -0.007 -41.144 1.00 66.81 84 THR A N 1
ATOM 678 C CA . THR A 1 84 ? 24.916 0.920 -40.693 1.00 66.81 84 THR A CA 1
ATOM 679 C C . THR A 1 84 ? 24.575 1.629 -39.384 1.00 66.81 84 THR A C 1
ATOM 681 O O . THR A 1 84 ? 25.466 2.132 -38.697 1.00 66.81 84 THR A O 1
ATOM 684 N N . LEU A 1 85 ? 23.294 1.663 -39.002 1.00 69.75 85 LEU A N 1
ATOM 685 C CA . LEU A 1 85 ? 22.860 2.334 -37.785 1.00 69.75 85 LEU A CA 1
ATOM 686 C C . LEU A 1 85 ? 23.059 1.432 -36.557 1.00 69.75 85 LEU A C 1
ATOM 688 O O . LEU A 1 85 ? 22.649 0.270 -36.557 1.00 69.75 85 LEU A O 1
ATOM 692 N N . PRO A 1 86 ? 23.613 1.965 -35.453 1.00 78.06 86 PRO A N 1
ATOM 693 C CA . PRO A 1 86 ? 23.646 1.257 -34.183 1.00 78.06 86 PRO A CA 1
ATOM 694 C C . PRO A 1 86 ? 22.247 0.784 -33.758 1.00 78.06 86 PRO A C 1
ATOM 696 O O . PRO A 1 86 ? 21.297 1.571 -33.741 1.00 78.06 86 PRO A O 1
ATOM 699 N N . ARG A 1 87 ? 22.132 -0.479 -33.313 1.00 81.06 87 ARG A N 1
ATOM 700 C CA . ARG A 1 87 ? 20.886 -1.090 -32.790 1.00 81.06 87 ARG A CA 1
ATOM 701 C C . ARG A 1 87 ? 20.139 -0.177 -31.814 1.00 81.06 87 ARG A C 1
ATOM 703 O O . ARG A 1 87 ? 18.916 -0.120 -31.799 1.00 81.06 87 ARG A O 1
ATOM 710 N N . THR A 1 88 ? 20.885 0.531 -30.973 1.00 76.12 88 THR A N 1
ATOM 711 C CA . THR A 1 88 ? 20.360 1.454 -29.962 1.00 76.12 88 THR A CA 1
ATOM 712 C C . THR A 1 88 ? 19.636 2.651 -30.577 1.00 76.12 88 THR A C 1
ATOM 714 O O . THR A 1 88 ? 18.612 3.067 -30.042 1.00 76.12 88 THR A O 1
ATOM 717 N N . LEU A 1 89 ? 20.115 3.185 -31.706 1.00 76.19 89 LEU A N 1
ATOM 718 C CA . LEU A 1 89 ? 19.433 4.256 -32.434 1.00 76.19 89 LEU A CA 1
ATOM 719 C C . LEU A 1 89 ? 18.143 3.748 -33.076 1.00 76.19 89 LEU A C 1
ATOM 721 O O . LEU A 1 89 ? 17.124 4.428 -32.994 1.00 76.19 89 LEU A O 1
ATOM 725 N N . LEU A 1 90 ? 18.162 2.536 -33.638 1.00 80.56 90 LEU A N 1
ATOM 726 C CA . LEU A 1 90 ? 16.967 1.907 -34.206 1.00 80.56 90 LEU A CA 1
ATOM 727 C C . LEU A 1 90 ? 15.889 1.695 -33.137 1.00 80.56 90 LEU A C 1
ATOM 729 O O . LEU A 1 90 ? 14.760 2.149 -33.297 1.00 80.56 90 LEU A O 1
ATOM 733 N N . LEU A 1 91 ? 16.246 1.109 -31.992 1.00 82.06 91 LEU A N 1
ATOM 734 C CA . LEU A 1 91 ? 15.305 0.925 -30.884 1.00 82.06 91 LEU A CA 1
ATOM 735 C C . LEU A 1 91 ? 14.783 2.255 -30.327 1.00 82.06 91 LEU A C 1
ATOM 737 O O . LEU A 1 91 ? 13.611 2.353 -29.984 1.00 82.06 91 LEU A O 1
ATOM 741 N N . ARG A 1 92 ? 15.623 3.295 -30.251 1.00 74.44 92 ARG A N 1
ATOM 742 C CA . ARG A 1 92 ? 15.188 4.631 -29.816 1.00 74.44 92 ARG A CA 1
ATOM 743 C C . ARG A 1 92 ? 14.185 5.265 -30.775 1.00 74.44 92 ARG A C 1
ATOM 745 O O . ARG A 1 92 ? 13.292 5.962 -30.302 1.00 74.44 92 ARG A O 1
ATOM 752 N N . ARG A 1 93 ? 14.323 5.028 -32.082 1.00 76.81 93 ARG A N 1
ATOM 753 C CA . ARG A 1 93 ? 13.383 5.507 -33.110 1.00 76.81 93 ARG A CA 1
ATOM 754 C C . ARG A 1 93 ? 12.050 4.762 -33.087 1.00 76.81 93 ARG A C 1
ATOM 756 O O . ARG A 1 93 ? 11.036 5.342 -33.438 1.00 76.81 93 ARG A O 1
ATOM 763 N N . LEU A 1 94 ? 12.047 3.512 -32.630 1.00 80.56 94 LEU A N 1
ATOM 764 C CA . LEU A 1 94 ? 10.832 2.714 -32.435 1.00 80.56 94 LEU A CA 1
ATOM 765 C C . LEU A 1 94 ? 10.083 3.032 -31.133 1.00 80.56 94 LEU A C 1
ATOM 767 O O . LEU A 1 94 ? 9.072 2.397 -30.830 1.00 80.56 94 LEU A O 1
ATOM 771 N N . GLN A 1 95 ? 10.569 3.994 -30.346 1.00 77.94 95 GLN A N 1
ATOM 772 C CA . GLN A 1 95 ? 9.828 4.468 -29.188 1.00 77.94 95 GLN A CA 1
ATOM 773 C C . GLN A 1 95 ? 8.540 5.143 -29.631 1.00 77.94 95 GLN A C 1
ATOM 775 O O . GLN A 1 95 ? 8.541 6.024 -30.486 1.00 77.94 95 GLN A O 1
ATOM 780 N N . ASN A 1 96 ? 7.442 4.745 -29.010 1.00 79.62 96 ASN A N 1
ATOM 781 C CA . ASN A 1 96 ? 6.132 5.313 -29.265 1.00 79.62 96 ASN A CA 1
ATOM 782 C C . ASN A 1 96 ? 5.266 5.207 -28.006 1.00 79.62 96 ASN A C 1
ATOM 784 O O . ASN A 1 96 ? 5.737 4.894 -26.910 1.00 79.62 96 ASN A O 1
ATOM 788 N N . GLU A 1 97 ? 3.972 5.467 -28.152 1.00 73.25 97 GLU A N 1
ATOM 789 C CA . GLU A 1 97 ? 3.011 5.396 -27.051 1.00 73.25 97 GLU A CA 1
ATOM 790 C C . GLU A 1 97 ? 2.935 4.025 -26.378 1.00 73.25 97 GLU A C 1
ATOM 792 O O . GLU A 1 97 ? 2.650 3.936 -25.186 1.00 73.25 97 GLU A O 1
ATOM 797 N N . ARG A 1 98 ? 3.255 2.955 -27.107 1.00 68.38 98 ARG A N 1
ATOM 798 C CA . ARG A 1 98 ? 3.161 1.578 -26.622 1.00 68.38 98 ARG A CA 1
ATOM 799 C C . ARG A 1 98 ? 4.499 1.006 -26.186 1.00 68.38 98 ARG A C 1
ATOM 801 O O . ARG A 1 98 ? 4.495 0.088 -25.370 1.00 68.38 98 ARG A O 1
ATOM 808 N N . TRP A 1 99 ? 5.620 1.536 -26.670 1.00 74.06 99 TRP A N 1
ATOM 809 C CA . TRP A 1 99 ? 6.947 0.970 -26.446 1.00 74.06 99 TRP A CA 1
ATOM 810 C C . TRP A 1 99 ? 7.959 2.022 -26.004 1.00 74.06 99 TRP A C 1
ATOM 812 O O . TRP A 1 99 ? 8.128 3.055 -26.646 1.00 74.06 99 TRP A O 1
ATOM 822 N N . VAL A 1 100 ? 8.663 1.731 -24.912 1.00 75.94 100 VAL A N 1
ATOM 823 C CA . VAL A 1 100 ? 9.731 2.576 -24.370 1.00 75.94 100 VAL A CA 1
ATOM 824 C C . VAL A 1 100 ? 11.047 1.830 -24.458 1.00 75.94 100 VAL A C 1
ATOM 826 O O . VAL A 1 100 ? 11.138 0.646 -24.125 1.00 75.94 100 VAL A O 1
ATOM 829 N N . TYR A 1 101 ? 12.074 2.542 -24.906 1.00 75.38 101 TYR A N 1
ATOM 830 C CA . TYR A 1 101 ? 13.422 2.015 -24.962 1.00 75.38 101 TYR A CA 1
ATOM 831 C C . TYR A 1 101 ? 14.059 2.076 -23.575 1.00 75.38 101 TYR A C 1
ATOM 833 O O . TYR A 1 101 ? 14.229 3.143 -22.987 1.00 75.38 101 TYR A O 1
ATOM 841 N N . CYS A 1 102 ? 14.474 0.918 -23.078 1.00 72.25 102 CYS A N 1
ATOM 842 C CA . CYS A 1 102 ? 15.302 0.818 -21.892 1.00 72.25 102 CYS A CA 1
ATOM 843 C C . CYS A 1 102 ? 16.767 1.008 -22.266 1.00 72.25 102 CYS A C 1
ATOM 845 O O . CYS A 1 102 ? 17.367 0.127 -22.883 1.00 72.25 102 CYS A O 1
ATOM 847 N N . TYR A 1 103 ? 17.391 2.102 -21.832 1.00 61.16 103 TYR A N 1
ATOM 848 C CA . TYR A 1 103 ? 18.830 2.278 -22.044 1.00 61.16 103 TYR A CA 1
ATOM 849 C C . TYR A 1 103 ? 19.674 1.196 -21.346 1.00 61.16 103 TYR A C 1
ATOM 851 O O . TYR A 1 103 ? 20.721 0.818 -21.868 1.00 61.16 103 TYR A O 1
ATOM 859 N N . ARG A 1 104 ? 19.204 0.656 -20.210 1.00 55.81 104 ARG A N 1
ATOM 860 C CA . ARG A 1 104 ? 19.947 -0.332 -19.409 1.00 55.81 104 ARG A CA 1
ATOM 861 C C . ARG A 1 104 ? 19.999 -1.718 -20.058 1.00 55.81 104 ARG A C 1
ATOM 863 O O . ARG A 1 104 ? 21.081 -2.259 -20.246 1.00 55.81 104 ARG A O 1
ATOM 870 N N . CYS A 1 105 ? 18.857 -2.293 -20.431 1.00 64.50 105 CYS A N 1
ATOM 871 C CA . CYS A 1 105 ? 18.813 -3.618 -21.065 1.00 64.50 105 CYS A CA 1
ATOM 872 C C . CYS A 1 105 ? 18.889 -3.553 -22.599 1.00 64.50 105 CYS A C 1
ATOM 874 O O . CYS A 1 105 ? 19.020 -4.584 -23.257 1.00 64.50 105 CYS A O 1
ATOM 876 N N . GLN A 1 106 ? 18.825 -2.341 -23.163 1.00 69.00 106 GLN A N 1
ATOM 877 C CA . GLN A 1 106 ? 18.821 -2.070 -24.597 1.00 69.00 106 GLN A CA 1
ATOM 878 C C . GLN A 1 106 ? 17.694 -2.804 -25.333 1.00 69.00 106 GLN A C 1
ATOM 880 O O . GLN A 1 106 ? 17.914 -3.310 -26.427 1.00 69.00 106 GLN A O 1
ATOM 885 N N . ASN A 1 107 ? 16.498 -2.884 -24.754 1.00 75.31 107 ASN A N 1
ATOM 886 C CA . ASN A 1 107 ? 15.318 -3.456 -25.405 1.00 75.31 107 ASN A CA 1
ATOM 887 C C . ASN A 1 107 ? 14.143 -2.484 -25.349 1.00 75.31 107 ASN A C 1
ATOM 889 O O . ASN A 1 107 ? 14.117 -1.548 -24.546 1.00 75.31 107 ASN A O 1
ATOM 893 N N . LEU A 1 108 ? 13.165 -2.727 -26.217 1.00 72.25 108 LEU A N 1
ATOM 894 C CA . LEU A 1 108 ? 11.854 -2.115 -26.101 1.00 72.25 108 LEU A CA 1
ATOM 895 C C . LEU A 1 108 ? 11.028 -2.921 -25.110 1.00 72.25 108 LEU A C 1
ATOM 897 O O . LEU A 1 108 ? 10.925 -4.142 -25.200 1.00 72.25 108 LEU A O 1
ATOM 901 N N . HIS A 1 109 ? 10.407 -2.219 -24.183 1.00 71.44 109 HIS A N 1
ATOM 902 C CA . HIS A 1 109 ? 9.396 -2.790 -23.314 1.00 71.44 109 HIS A CA 1
ATOM 903 C C . HIS A 1 109 ? 8.087 -2.095 -23.591 1.00 71.44 109 HIS A C 1
ATOM 905 O O . HIS A 1 109 ? 8.070 -0.929 -23.992 1.00 71.44 109 HIS A O 1
ATOM 911 N N . ARG A 1 110 ? 6.985 -2.781 -23.300 1.00 69.06 110 ARG A N 1
ATOM 912 C CA . ARG A 1 110 ? 5.703 -2.096 -23.273 1.00 69.06 110 ARG A CA 1
ATOM 913 C C . ARG A 1 110 ? 5.797 -0.925 -22.298 1.00 69.06 110 ARG A C 1
ATOM 915 O O . ARG A 1 110 ? 6.279 -1.090 -21.177 1.00 69.06 110 ARG A O 1
ATOM 922 N N . ARG A 1 111 ? 5.343 0.250 -22.725 1.00 62.50 111 ARG A N 1
ATOM 923 C CA . ARG A 1 111 ? 5.320 1.484 -21.930 1.00 62.50 111 ARG A CA 1
ATOM 924 C C . ARG A 1 111 ? 4.589 1.278 -20.603 1.00 62.50 111 ARG A C 1
ATOM 926 O O . ARG A 1 111 ? 5.019 1.814 -19.589 1.00 62.50 111 ARG A O 1
ATOM 933 N N . SER A 1 112 ? 3.589 0.394 -20.591 1.00 56.34 112 SER A N 1
ATOM 934 C CA . SER A 1 112 ? 2.889 -0.059 -19.384 1.00 56.34 112 SER A CA 1
ATOM 935 C C . SER A 1 112 ? 3.805 -0.678 -18.315 1.00 56.34 112 SER A C 1
ATOM 937 O O . SER A 1 112 ? 3.539 -0.511 -17.132 1.00 56.34 112 SER A O 1
ATOM 939 N N . ARG A 1 113 ? 4.921 -1.324 -18.690 1.00 53.53 113 ARG A N 1
ATOM 940 C CA . ARG A 1 113 ? 5.912 -1.855 -17.731 1.00 53.53 113 ARG A CA 1
ATOM 941 C C . ARG A 1 113 ? 6.839 -0.778 -17.158 1.00 53.53 113 ARG A C 1
ATOM 943 O O . ARG A 1 113 ? 7.300 -0.909 -16.032 1.00 53.53 113 ARG A O 1
ATOM 950 N N . TRP A 1 114 ? 7.093 0.292 -17.912 1.00 51.09 114 TRP A N 1
ATOM 951 C CA . TRP A 1 114 ? 7.979 1.395 -17.507 1.00 51.09 114 TRP A CA 1
ATOM 952 C C . TRP A 1 114 ? 7.316 2.398 -16.576 1.00 51.09 114 TRP A C 1
ATOM 954 O O . TRP A 1 114 ? 8.001 3.036 -15.780 1.00 51.09 114 TRP A O 1
ATOM 964 N N . LEU A 1 115 ? 5.993 2.523 -16.648 1.00 49.78 115 LEU A N 1
ATOM 965 C CA . LEU A 1 115 ? 5.243 3.425 -15.779 1.00 49.78 115 LEU A CA 1
ATOM 966 C C . LEU A 1 115 ? 5.337 3.050 -14.290 1.00 49.78 115 LEU A C 1
ATOM 968 O O . LEU A 1 115 ? 5.247 3.941 -13.457 1.00 49.78 115 LEU A O 1
ATOM 972 N N . PHE A 1 116 ? 5.626 1.797 -13.937 1.00 43.50 116 PHE A N 1
ATOM 973 C CA . PHE A 1 116 ? 5.837 1.412 -12.530 1.00 43.50 116 PHE A CA 1
ATOM 974 C C . PHE A 1 116 ? 7.245 1.597 -11.987 1.00 43.50 116 PHE A C 1
ATOM 976 O O . PHE A 1 116 ? 7.435 1.586 -10.777 1.00 43.50 116 PHE A O 1
ATOM 983 N N . LEU A 1 117 ? 8.245 1.755 -12.851 1.00 46.28 117 LEU A N 1
ATOM 984 C CA . LEU A 1 117 ? 9.639 1.889 -12.424 1.00 46.28 117 LEU A CA 1
ATOM 985 C C . LEU A 1 117 ? 10.019 3.318 -12.023 1.00 46.28 117 LEU A C 1
ATOM 987 O O . LEU A 1 117 ? 11.172 3.576 -11.686 1.00 46.28 117 LEU A O 1
ATOM 991 N N . ARG A 1 118 ? 9.070 4.261 -12.030 1.00 40.41 118 ARG A N 1
ATOM 992 C CA . ARG A 1 118 ? 9.298 5.635 -11.561 1.00 40.41 118 ARG A CA 1
ATOM 993 C C . ARG A 1 118 ? 9.441 5.761 -10.030 1.00 40.41 118 ARG A C 1
ATOM 995 O O . ARG A 1 118 ? 9.725 6.860 -9.573 1.00 40.41 118 ARG A O 1
ATOM 1002 N N . PHE A 1 119 ? 9.384 4.656 -9.271 1.00 38.06 119 PHE A N 1
ATOM 1003 C CA . PHE A 1 119 ? 9.498 4.604 -7.797 1.00 38.06 119 PHE A CA 1
ATOM 1004 C C . PHE A 1 119 ? 10.870 4.190 -7.252 1.00 38.06 119 PHE A C 1
ATOM 1006 O O . PHE A 1 119 ? 10.997 3.328 -6.387 1.00 38.06 119 PHE A O 1
ATOM 1013 N N . GLY A 1 120 ? 11.904 4.876 -7.750 1.00 35.09 120 GLY A N 1
ATOM 1014 C CA . GLY A 1 120 ? 13.048 5.305 -6.939 1.00 35.09 120 GLY A CA 1
ATOM 1015 C C . GLY A 1 120 ? 13.871 4.232 -6.221 1.00 35.09 120 GLY A C 1
ATOM 1016 O O . GLY A 1 120 ? 13.960 4.249 -4.997 1.00 35.09 120 GLY A O 1
ATOM 1017 N N . TRP A 1 121 ? 14.584 3.385 -6.963 1.00 38.78 121 TRP A N 1
ATOM 1018 C CA . TRP A 1 121 ? 15.735 2.664 -6.411 1.00 38.78 121 TRP A CA 1
ATOM 1019 C C . TRP A 1 121 ? 17.052 3.313 -6.846 1.00 38.78 121 TRP A C 1
ATOM 1021 O O . TRP A 1 121 ? 17.423 3.286 -8.022 1.00 38.78 121 TRP A O 1
ATOM 1031 N N . ILE A 1 122 ? 17.777 3.868 -5.869 1.00 35.06 122 ILE A N 1
ATOM 1032 C CA . ILE A 1 122 ? 19.209 4.164 -5.973 1.00 35.06 122 ILE A CA 1
ATOM 1033 C C . ILE A 1 122 ? 19.941 2.865 -5.631 1.00 35.06 122 ILE A C 1
ATOM 1035 O O . ILE A 1 122 ? 20.153 2.547 -4.464 1.00 35.06 122 ILE A O 1
ATOM 1039 N N . CYS A 1 123 ? 20.304 2.108 -6.660 1.00 31.92 123 CYS A N 1
ATOM 1040 C CA . CYS A 1 123 ? 21.457 1.225 -6.583 1.00 31.92 123 CYS A CA 1
ATOM 1041 C C . CYS A 1 123 ? 22.580 1.910 -7.357 1.00 31.92 123 CYS A C 1
ATOM 1043 O O . CYS A 1 123 ? 22.425 2.194 -8.551 1.00 31.92 123 CYS A O 1
ATOM 1045 N N . ASP A 1 124 ? 23.679 2.180 -6.660 1.00 30.73 124 ASP A N 1
ATOM 1046 C CA . ASP A 1 124 ? 24.961 2.531 -7.263 1.00 30.73 124 ASP A CA 1
ATOM 1047 C C . ASP A 1 124 ? 25.423 1.458 -8.275 1.00 30.73 124 ASP A C 1
ATOM 1049 O O . ASP A 1 124 ? 24.875 0.348 -8.339 1.00 30.73 124 ASP A O 1
ATOM 1053 N N . PRO A 1 125 ? 26.356 1.803 -9.178 1.00 43.44 125 PRO A N 1
ATOM 1054 C CA . PRO A 1 125 ? 26.291 1.349 -10.551 1.00 43.44 125 PRO A CA 1
ATOM 1055 C C . PRO A 1 125 ? 26.992 0.006 -10.724 1.00 43.44 125 PRO A C 1
ATOM 1057 O O . PRO A 1 125 ? 28.217 -0.056 -10.787 1.00 43.44 125 PRO A O 1
ATOM 1060 N N . LYS A 1 126 ? 26.196 -1.053 -10.890 1.00 44.12 126 LYS A N 1
ATOM 1061 C CA . LYS A 1 126 ? 26.279 -2.050 -11.981 1.00 44.12 126 LYS A CA 1
ATOM 1062 C C . LYS A 1 126 ? 25.589 -3.351 -11.556 1.00 44.12 126 LYS A C 1
ATOM 1064 O O . LYS A 1 126 ? 26.223 -4.186 -10.919 1.00 44.12 126 LYS A O 1
ATOM 1069 N N . PRO A 1 127 ? 24.364 -3.610 -12.035 1.00 39.12 127 PRO A N 1
ATOM 1070 C CA . PRO A 1 127 ? 23.905 -4.973 -12.208 1.00 39.12 127 PRO A CA 1
ATOM 1071 C C . PRO A 1 127 ? 24.027 -5.369 -13.677 1.00 39.12 127 PRO A C 1
ATOM 1073 O O . PRO A 1 127 ? 23.714 -4.607 -14.600 1.00 39.12 127 PRO A O 1
ATOM 1076 N N . ALA A 1 128 ? 24.533 -6.579 -13.883 1.00 39.97 128 ALA A N 1
ATOM 1077 C CA . ALA A 1 128 ? 24.655 -7.204 -15.183 1.00 39.97 128 ALA A CA 1
ATOM 1078 C C . ALA A 1 128 ? 23.287 -7.286 -15.890 1.00 39.97 128 ALA A C 1
ATOM 1080 O O . ALA A 1 128 ? 22.226 -7.374 -15.277 1.00 39.97 128 ALA A O 1
ATOM 1081 N N . ILE A 1 129 ? 23.336 -7.274 -17.220 1.00 41.06 129 ILE A N 1
ATOM 1082 C CA . ILE A 1 129 ? 22.234 -7.093 -18.186 1.00 41.06 129 ILE A CA 1
ATOM 1083 C C . ILE A 1 129 ? 21.083 -8.136 -18.071 1.00 41.06 129 ILE A C 1
ATOM 1085 O O . ILE A 1 129 ? 20.094 -8.050 -18.797 1.00 41.06 129 ILE A O 1
ATOM 1089 N N . SER A 1 130 ? 21.140 -9.084 -17.131 1.00 42.91 130 SER A N 1
ATOM 1090 C CA . SER A 1 130 ? 20.100 -10.084 -16.850 1.00 42.91 130 SER A CA 1
ATOM 1091 C C . SER A 1 130 ? 19.008 -9.656 -15.852 1.00 42.91 130 SER A C 1
ATOM 1093 O O . SER A 1 130 ? 18.003 -10.353 -15.747 1.00 42.91 130 SER A O 1
ATOM 1095 N N . GLU A 1 131 ? 19.135 -8.518 -15.162 1.00 45.59 131 GLU A N 1
ATOM 1096 C CA . GLU A 1 131 ? 18.195 -8.095 -14.098 1.00 45.59 131 GLU A CA 1
ATOM 1097 C C . GLU A 1 131 ? 17.081 -7.131 -14.536 1.00 45.59 131 GLU A C 1
ATOM 1099 O O . GLU A 1 131 ? 16.318 -6.626 -13.715 1.00 45.59 131 GLU A O 1
ATOM 1104 N N . CYS A 1 132 ? 16.903 -6.891 -15.836 1.00 45.34 132 CYS A N 1
ATOM 1105 C CA . CYS A 1 132 ? 15.783 -6.056 -16.286 1.00 45.34 132 CYS A CA 1
ATOM 1106 C C . CYS A 1 132 ? 14.406 -6.699 -16.012 1.00 45.34 132 CYS A C 1
ATOM 1108 O O . CYS A 1 132 ? 13.397 -5.994 -16.008 1.00 45.34 132 CYS A O 1
ATOM 1110 N N . ASN A 1 133 ? 14.368 -8.016 -15.776 1.00 47.59 133 ASN A N 1
ATOM 1111 C CA . ASN A 1 133 ? 13.153 -8.749 -15.424 1.00 47.59 133 ASN A CA 1
ATOM 1112 C C . ASN A 1 133 ? 12.786 -8.586 -13.940 1.00 47.59 133 ASN A C 1
ATOM 1114 O O . ASN A 1 133 ? 11.622 -8.357 -13.651 1.00 47.59 133 ASN A O 1
ATOM 1118 N N . ALA A 1 134 ? 13.763 -8.574 -13.026 1.00 43.84 134 ALA A N 1
ATOM 1119 C CA . ALA A 1 134 ? 13.497 -8.469 -11.588 1.00 43.84 134 ALA A CA 1
ATOM 1120 C C . ALA A 1 134 ? 12.912 -7.106 -11.194 1.00 43.84 134 ALA A C 1
ATOM 1122 O O . ALA A 1 134 ? 12.068 -7.025 -10.316 1.00 43.84 134 ALA A O 1
ATOM 1123 N N . TRP A 1 135 ? 13.307 -6.027 -11.873 1.00 44.66 135 TRP A N 1
ATOM 1124 C CA . TRP A 1 135 ? 12.752 -4.698 -11.602 1.00 44.66 135 TRP A CA 1
ATOM 1125 C C . TRP A 1 135 ? 11.339 -4.520 -12.179 1.00 44.66 135 TRP A C 1
ATOM 1127 O O . TRP A 1 135 ? 10.521 -3.828 -11.583 1.00 44.66 135 TRP A O 1
ATOM 1137 N N . CYS A 1 136 ? 11.006 -5.185 -13.290 1.00 43.06 136 CYS A N 1
ATOM 1138 C CA . CYS A 1 136 ? 9.652 -5.139 -13.853 1.00 43.06 136 CYS A CA 1
ATOM 1139 C C . CYS A 1 136 ? 8.613 -5.931 -13.031 1.00 43.06 136 CYS A C 1
ATOM 1141 O O . CYS A 1 136 ? 7.426 -5.694 -13.236 1.00 43.06 136 CYS A O 1
ATOM 1143 N N . ASP A 1 137 ? 9.050 -6.814 -12.122 1.00 43.94 137 ASP A N 1
ATOM 1144 C CA . ASP A 1 137 ? 8.200 -7.618 -11.226 1.00 43.94 137 ASP A CA 1
ATOM 1145 C C . ASP A 1 137 ? 7.878 -6.929 -9.885 1.00 43.94 137 ASP A C 1
ATOM 1147 O O . ASP A 1 137 ? 6.953 -7.345 -9.199 1.00 43.94 137 ASP A O 1
ATOM 1151 N N . PHE A 1 138 ? 8.514 -5.805 -9.519 1.00 47.16 138 PHE A N 1
ATOM 1152 C CA . PHE A 1 138 ? 8.143 -5.024 -8.312 1.00 47.16 138 PHE A CA 1
ATOM 1153 C C . PHE A 1 138 ? 6.807 -4.264 -8.453 1.00 47.16 138 PHE A C 1
ATOM 1155 O O . PHE A 1 138 ? 6.521 -3.320 -7.715 1.00 47.16 138 PHE A O 1
ATOM 1162 N N . GLN A 1 139 ? 6.003 -4.714 -9.416 1.00 45.00 139 GLN A N 1
ATOM 1163 C CA . GLN A 1 139 ? 4.698 -4.251 -9.834 1.00 45.00 139 GLN A CA 1
ATOM 1164 C C . GLN A 1 139 ? 3.520 -4.853 -9.063 1.00 45.00 139 GLN A C 1
ATOM 1166 O O . GLN A 1 139 ? 2.386 -4.736 -9.513 1.00 45.00 139 GLN A O 1
ATOM 1171 N N . HIS A 1 140 ? 3.756 -5.536 -7.948 1.00 45.62 140 HIS A N 1
ATOM 1172 C CA . HIS A 1 140 ? 2.661 -6.163 -7.225 1.00 45.62 140 HIS A CA 1
ATOM 1173 C C . HIS A 1 140 ? 1.779 -5.128 -6.516 1.00 45.62 140 HIS A C 1
ATOM 1175 O O . HIS A 1 140 ? 2.269 -4.149 -5.946 1.00 45.62 140 HIS A O 1
ATOM 1181 N N . ASP A 1 141 ? 0.469 -5.383 -6.592 1.00 54.31 141 ASP A N 1
ATOM 1182 C CA . ASP A 1 141 ? -0.663 -4.725 -5.930 1.00 54.31 141 ASP A CA 1
ATOM 1183 C C . ASP A 1 141 ? -0.596 -4.807 -4.391 1.00 54.31 141 ASP A C 1
ATOM 1185 O O . ASP A 1 141 ? -1.625 -4.918 -3.725 1.00 54.31 141 ASP A O 1
ATOM 1189 N N . ASP A 1 142 ? 0.603 -4.750 -3.806 1.00 74.50 142 ASP A N 1
ATOM 1190 C CA . ASP A 1 142 ? 0.794 -4.793 -2.364 1.00 74.50 142 ASP A CA 1
ATOM 1191 C C . ASP A 1 142 ? 0.164 -3.528 -1.789 1.00 74.50 142 ASP A C 1
ATOM 1193 O O . ASP A 1 142 ? 0.711 -2.419 -1.871 1.00 74.50 142 ASP A O 1
ATOM 1197 N N . LYS A 1 143 ? -1.036 -3.700 -1.255 1.00 87.69 143 LYS A N 1
ATOM 1198 C CA . LYS A 1 143 ? -1.788 -2.670 -0.562 1.00 87.69 143 LYS A CA 1
ATOM 1199 C C . LYS A 1 143 ? -1.575 -2.864 0.926 1.00 87.69 143 LYS A C 1
ATOM 1201 O O . LYS A 1 143 ? -1.547 -3.987 1.421 1.00 87.69 143 LYS A O 1
ATOM 1206 N N . VAL A 1 144 ? -1.427 -1.753 1.623 1.00 90.31 144 VAL A N 1
ATOM 1207 C CA . VAL A 1 144 ? -1.466 -1.691 3.077 1.00 90.31 144 VAL A CA 1
ATOM 1208 C C . VAL A 1 144 ? -2.681 -0.868 3.443 1.00 90.31 144 VAL A C 1
ATOM 1210 O O . VAL A 1 144 ? -2.809 0.279 3.006 1.00 90.31 144 VAL A O 1
ATOM 1213 N N . ASP A 1 145 ? -3.568 -1.428 4.252 1.00 92.75 145 ASP A N 1
ATOM 1214 C CA . ASP A 1 145 ? -4.694 -0.661 4.764 1.00 92.75 145 ASP A CA 1
ATOM 1215 C C . ASP A 1 145 ? -4.178 0.337 5.780 1.00 92.75 145 ASP A C 1
ATOM 1217 O O . ASP A 1 145 ? -3.517 -0.044 6.741 1.00 92.75 145 ASP A O 1
ATOM 1221 N N . ILE A 1 146 ? -4.472 1.619 5.599 1.00 92.81 146 ILE A N 1
ATOM 1222 C CA . ILE A 1 146 ? -4.157 2.655 6.592 1.00 92.81 146 ILE A CA 1
ATOM 1223 C C . ILE A 1 146 ? -5.335 2.891 7.533 1.00 92.81 146 ILE A C 1
ATOM 1225 O O . ILE A 1 146 ? -5.122 3.258 8.685 1.00 92.81 146 ILE A O 1
ATOM 1229 N N . CYS A 1 147 ? -6.544 2.626 7.042 1.00 92.62 147 CYS A N 1
ATOM 1230 C CA . CYS A 1 147 ? -7.837 2.760 7.692 1.00 92.62 147 CYS A CA 1
ATOM 1231 C C . CYS A 1 147 ? -8.740 1.627 7.166 1.00 92.62 147 CYS A C 1
ATOM 1233 O O . CYS A 1 147 ? -8.547 1.216 6.023 1.00 92.62 147 CYS A O 1
ATOM 1235 N N . PRO A 1 148 ? -9.767 1.164 7.896 1.00 91.81 148 PRO A N 1
ATOM 1236 C CA . PRO A 1 148 ? -10.677 0.140 7.371 1.00 91.81 148 PRO A CA 1
ATOM 1237 C C . PRO A 1 148 ? -11.367 0.491 6.045 1.00 91.81 148 PRO A C 1
ATOM 1239 O O . PRO A 1 148 ? -11.777 -0.395 5.309 1.00 91.81 148 PRO A O 1
ATOM 1242 N N . CYS A 1 149 ? -11.480 1.778 5.711 1.00 90.31 149 CYS A N 1
ATOM 1243 C CA . CYS A 1 149 ? -12.055 2.238 4.447 1.00 90.31 149 CYS A CA 1
ATOM 1244 C C . CYS A 1 149 ? -11.023 2.826 3.469 1.00 90.31 149 CYS A C 1
ATOM 1246 O O . CYS A 1 149 ? -11.412 3.474 2.498 1.00 90.31 149 CYS A O 1
ATOM 1248 N N . SER A 1 150 ? -9.717 2.683 3.727 1.00 90.25 150 SER A N 1
ATOM 1249 C CA . SER A 1 150 ? -8.683 3.224 2.839 1.00 90.25 150 SER A CA 1
ATOM 1250 C C . SER A 1 150 ? -7.369 2.453 2.924 1.00 90.25 150 SER A C 1
ATOM 1252 O O . SER A 1 150 ? -6.825 2.221 4.007 1.00 90.25 150 SER A O 1
ATOM 1254 N N . SER A 1 151 ? -6.805 2.163 1.756 1.00 91.00 151 SER A N 1
ATOM 1255 C CA . SER A 1 151 ? -5.516 1.490 1.599 1.00 91.00 151 SER A CA 1
ATOM 1256 C C . SER A 1 151 ? -4.576 2.325 0.742 1.00 91.00 151 SER A C 1
ATOM 1258 O O . SER A 1 151 ? -5.013 3.170 -0.043 1.00 91.00 151 SER A O 1
ATOM 1260 N N . ILE A 1 152 ? -3.277 2.078 0.878 1.00 89.44 152 ILE A N 1
ATOM 1261 C CA . ILE A 1 152 ? -2.234 2.701 0.064 1.00 89.44 152 ILE A CA 1
ATOM 1262 C C . ILE A 1 152 ? -1.303 1.646 -0.522 1.00 89.44 152 ILE A C 1
ATOM 1264 O O . ILE A 1 152 ? -1.050 0.605 0.075 1.00 89.44 152 ILE A O 1
ATOM 1268 N N . THR A 1 153 ? -0.760 1.941 -1.693 1.00 87.56 153 THR A N 1
ATOM 1269 C CA . THR A 1 153 ? 0.333 1.196 -2.326 1.00 87.56 153 THR A CA 1
ATOM 1270 C C . THR A 1 153 ? 1.682 1.764 -1.897 1.00 87.56 153 THR A C 1
ATOM 1272 O O . THR A 1 153 ? 1.774 2.896 -1.410 1.00 87.56 153 THR A O 1
ATOM 1275 N N . PHE A 1 154 ? 2.761 1.009 -2.120 1.00 82.94 154 PHE A N 1
ATOM 1276 C CA . PHE A 1 154 ? 4.105 1.456 -1.737 1.00 82.94 154 PHE A CA 1
ATOM 1277 C C . PHE A 1 154 ? 4.494 2.744 -2.464 1.00 82.94 154 PHE A C 1
ATOM 1279 O O . PHE A 1 154 ? 5.109 3.636 -1.888 1.00 82.94 154 PHE A O 1
ATOM 1286 N N . HIS A 1 155 ? 4.072 2.858 -3.721 1.00 79.69 155 HIS A N 1
ATOM 1287 C CA . HIS A 1 155 ? 4.202 4.080 -4.492 1.00 79.69 155 HIS A CA 1
ATOM 1288 C C . HIS A 1 155 ? 3.496 5.258 -3.796 1.00 79.69 155 HIS A C 1
ATOM 1290 O O . HIS A 1 155 ? 4.116 6.288 -3.545 1.00 79.69 155 HIS A O 1
ATOM 1296 N N . GLN A 1 156 ? 2.214 5.118 -3.456 1.00 83.38 156 GLN A N 1
ATOM 1297 C CA . GLN A 1 156 ? 1.457 6.202 -2.818 1.00 83.38 156 GLN A CA 1
ATOM 1298 C C . GLN A 1 156 ? 2.078 6.624 -1.480 1.00 83.38 156 GLN A C 1
ATOM 1300 O O . GLN A 1 156 ? 2.067 7.806 -1.148 1.00 83.38 156 GLN A O 1
ATOM 1305 N N . LYS A 1 157 ? 2.697 5.686 -0.753 1.00 86.19 157 LYS A N 1
ATOM 1306 C CA . LYS A 1 157 ? 3.484 5.977 0.453 1.00 86.19 157 LYS A CA 1
ATOM 1307 C C . LYS A 1 157 ? 4.678 6.904 0.194 1.00 86.19 157 LYS A C 1
ATOM 1309 O O . LYS A 1 157 ? 4.980 7.724 1.050 1.00 86.19 157 LYS A O 1
ATOM 1314 N N . GLN A 1 158 ? 5.359 6.781 -0.950 1.00 80.44 158 GLN A N 1
ATOM 1315 C CA . GLN A 1 158 ? 6.499 7.642 -1.313 1.00 80.44 158 GLN A CA 1
ATOM 1316 C C . GLN A 1 158 ? 6.074 9.072 -1.681 1.00 80.44 158 GLN A C 1
ATOM 1318 O O . GLN A 1 158 ? 6.880 9.997 -1.606 1.00 80.44 158 GLN A O 1
ATOM 1323 N N . HIS A 1 159 ? 4.804 9.256 -2.044 1.00 80.94 159 HIS A N 1
ATOM 1324 C CA . HIS A 1 159 ? 4.209 10.541 -2.409 1.00 80.94 159 HIS A CA 1
ATOM 1325 C C . HIS A 1 159 ? 2.956 10.824 -1.562 1.00 80.94 159 HIS A C 1
ATOM 1327 O O . HIS A 1 159 ? 1.854 11.000 -2.096 1.00 80.94 159 HIS A O 1
ATOM 1333 N N . PRO A 1 160 ? 3.088 10.837 -0.217 1.00 80.81 160 PRO A N 1
ATOM 1334 C CA . PRO A 1 160 ? 1.932 10.865 0.671 1.00 80.81 160 PRO A CA 1
ATOM 1335 C C . PRO A 1 160 ? 1.190 12.198 0.560 1.00 80.81 160 PRO A C 1
ATOM 1337 O O . PRO A 1 160 ? -0.034 12.239 0.632 1.00 80.81 160 PRO A O 1
ATOM 1340 N N . THR A 1 161 ? 1.911 13.295 0.320 1.00 79.25 161 THR A N 1
ATOM 1341 C CA . THR A 1 161 ? 1.330 14.628 0.147 1.00 79.25 161 THR A CA 1
ATOM 1342 C C . THR A 1 161 ? 0.397 14.686 -1.056 1.00 79.25 161 THR A C 1
ATOM 1344 O O . THR A 1 161 ? -0.720 15.188 -0.940 1.00 79.25 161 THR A O 1
ATOM 1347 N N . GLU A 1 162 ? 0.847 14.208 -2.216 1.00 81.12 162 GLU A N 1
ATOM 1348 C CA . GLU A 1 162 ? 0.055 14.186 -3.444 1.00 81.12 162 GLU A CA 1
ATOM 1349 C C . GLU A 1 162 ? -1.145 13.253 -3.288 1.00 81.12 162 GLU A C 1
ATOM 1351 O O . GLU A 1 162 ? -2.278 13.636 -3.589 1.00 81.12 162 GLU A O 1
ATOM 1356 N N . TYR A 1 163 ? -0.904 12.056 -2.748 1.00 83.69 163 TYR A N 1
ATOM 1357 C CA . TYR A 1 163 ? -1.946 11.061 -2.559 1.00 83.69 163 TYR A CA 1
ATOM 1358 C C . TYR A 1 163 ? -3.039 11.550 -1.602 1.00 83.69 163 TYR A C 1
ATOM 1360 O O . TYR A 1 163 ? -4.205 11.616 -1.987 1.00 83.69 163 TYR A O 1
ATOM 1368 N N . PHE A 1 164 ? -2.694 11.959 -0.381 1.00 83.44 164 PHE A N 1
ATOM 1369 C CA . PHE A 1 164 ? -3.692 12.334 0.623 1.00 83.44 164 PHE A CA 1
ATOM 1370 C C . PHE A 1 164 ? -4.425 13.635 0.312 1.00 83.44 164 PHE A C 1
ATOM 1372 O O . PHE A 1 164 ? -5.563 13.798 0.745 1.00 83.44 164 PHE A O 1
ATOM 1379 N N . LYS A 1 165 ? -3.824 14.542 -0.467 1.00 80.19 165 LYS A N 1
ATOM 1380 C CA . LYS A 1 165 ? -4.560 15.684 -1.022 1.00 80.19 165 LYS A CA 1
ATOM 1381 C C . LYS A 1 165 ? -5.638 15.230 -1.995 1.00 80.19 165 LYS A C 1
ATOM 1383 O O . LYS A 1 165 ? -6.770 15.671 -1.851 1.00 80.19 165 LYS A O 1
ATOM 1388 N N . SER A 1 166 ? -5.317 14.313 -2.912 1.00 77.69 166 SER A N 1
ATOM 1389 C CA . SER A 1 166 ? -6.325 13.757 -3.829 1.00 77.69 166 SER A CA 1
ATOM 1390 C C . SER A 1 166 ? -7.453 13.038 -3.080 1.00 77.69 166 SER A C 1
ATOM 1392 O O . SER A 1 166 ? -8.604 13.085 -3.498 1.00 77.69 166 SER A O 1
ATOM 1394 N N . GLN A 1 167 ? -7.148 12.433 -1.925 1.00 78.81 167 GLN A N 1
ATOM 1395 C CA . GLN A 1 167 ? -8.149 11.751 -1.106 1.00 78.81 167 GLN A CA 1
ATOM 1396 C C . GLN A 1 167 ? -9.105 12.694 -0.364 1.00 78.81 167 GLN A C 1
ATOM 1398 O O . GLN A 1 167 ? -10.188 12.256 0.007 1.00 78.81 167 GLN A O 1
ATOM 1403 N N . GLN A 1 168 ? -8.770 13.974 -0.162 1.00 76.75 168 GLN A N 1
ATOM 1404 C CA . GLN A 1 168 ? -9.718 14.931 0.436 1.00 76.75 168 GLN A CA 1
ATOM 1405 C C . GLN A 1 168 ? -10.968 15.126 -0.416 1.00 76.75 168 GLN A C 1
ATOM 1407 O O . GLN A 1 168 ? -12.052 15.371 0.112 1.00 76.75 168 GLN A O 1
ATOM 1412 N N . GLU A 1 169 ? -10.812 15.011 -1.731 1.00 71.31 169 GLU A N 1
ATOM 1413 C CA . GLU A 1 169 ? -11.899 15.180 -2.687 1.00 71.31 169 GLU A CA 1
ATOM 1414 C C . GLU A 1 169 ? -12.809 13.941 -2.728 1.00 71.31 169 GLU A C 1
ATOM 1416 O O . GLU A 1 169 ? -14.003 14.060 -3.002 1.00 71.31 169 GLU A O 1
ATOM 1421 N N . THR A 1 170 ? -12.275 12.755 -2.410 1.00 72.75 170 THR A N 1
ATOM 1422 C CA . THR A 1 170 ? -12.988 11.469 -2.504 1.00 72.75 170 THR A CA 1
ATOM 1423 C C . THR A 1 170 ? -13.506 10.957 -1.159 1.00 72.75 170 THR A C 1
ATOM 1425 O O . THR A 1 170 ? -14.633 10.463 -1.071 1.00 72.75 170 THR A O 1
ATOM 1428 N N . LEU A 1 171 ? -12.715 11.068 -0.090 1.00 72.12 171 LEU A N 1
ATOM 1429 C CA . LEU A 1 171 ? -13.049 10.579 1.244 1.00 72.12 171 LEU A CA 1
ATOM 1430 C C . LEU A 1 171 ? -13.685 11.690 2.076 1.00 72.12 171 LEU A C 1
ATOM 1432 O O . LEU A 1 171 ? -13.015 12.611 2.556 1.00 72.12 171 LEU A O 1
ATOM 1436 N N . ARG A 1 172 ? -14.990 11.548 2.333 1.00 66.31 172 ARG A N 1
ATOM 1437 C CA . ARG A 1 172 ? -15.710 12.409 3.282 1.00 66.31 172 ARG A CA 1
ATOM 1438 C C . ARG A 1 172 ? -14.999 12.389 4.644 1.00 66.31 172 ARG A C 1
ATOM 1440 O O . ARG A 1 172 ? -14.678 11.322 5.156 1.00 66.31 172 ARG A O 1
ATOM 1447 N N . ARG A 1 173 ? -14.811 13.571 5.250 1.00 77.12 173 ARG A N 1
ATOM 1448 C CA . ARG A 1 173 ? -14.163 13.766 6.570 1.00 77.12 173 ARG A CA 1
ATOM 1449 C C . ARG A 1 173 ? -12.695 13.317 6.633 1.00 77.12 173 ARG A C 1
ATOM 1451 O O . ARG A 1 173 ? -12.231 12.809 7.655 1.00 77.12 173 ARG A O 1
ATOM 1458 N N . SER A 1 174 ? -11.955 13.515 5.550 1.00 75.69 174 SER A N 1
ATOM 1459 C CA . SER A 1 174 ? -10.493 13.480 5.567 1.00 75.69 174 SER A CA 1
ATOM 1460 C C . SER A 1 174 ? -9.918 14.899 5.499 1.00 75.69 174 SER A C 1
ATOM 1462 O O . SER A 1 174 ? -10.507 15.796 4.896 1.00 75.69 174 SER A O 1
ATOM 1464 N N . SER A 1 175 ? -8.784 15.123 6.157 1.00 75.38 175 SER A N 1
ATOM 1465 C CA . SER A 1 175 ? -8.018 16.364 6.093 1.00 75.38 175 SER A CA 1
ATOM 1466 C C . SER A 1 175 ? -6.526 16.049 6.050 1.00 75.38 175 SER A C 1
ATOM 1468 O O . SER A 1 175 ? -6.028 15.132 6.691 1.00 75.38 175 SER A O 1
ATOM 1470 N N . TYR A 1 176 ? -5.776 16.815 5.270 1.00 73.88 176 TYR A N 1
ATOM 1471 C CA . TYR A 1 176 ? -4.321 16.730 5.190 1.00 73.88 176 TYR A CA 1
ATOM 1472 C C . TYR A 1 176 ? -3.751 18.073 5.620 1.00 73.88 176 TYR A C 1
ATOM 1474 O O . TYR A 1 176 ? -3.972 19.099 4.970 1.00 73.88 176 TYR A O 1
ATOM 1482 N N . HIS A 1 177 ? -3.017 18.067 6.726 1.00 77.50 177 HIS A N 1
ATOM 1483 C CA . HIS A 1 177 ? -2.426 19.261 7.304 1.00 77.50 177 HIS A CA 1
ATOM 1484 C C . HIS A 1 177 ? -1.008 19.428 6.763 1.00 77.50 177 HIS A C 1
ATOM 1486 O O . HIS A 1 177 ? -0.055 18.845 7.273 1.00 77.50 177 HIS A O 1
ATOM 1492 N N . LYS A 1 178 ? -0.867 20.254 5.717 1.00 70.81 178 LYS A N 1
ATOM 1493 C CA . LYS A 1 178 ? 0.410 20.478 5.012 1.00 70.81 178 LYS A CA 1
ATOM 1494 C C . LYS A 1 178 ? 1.554 20.900 5.946 1.00 70.81 178 LYS A C 1
ATOM 1496 O O . LYS A 1 178 ? 2.682 20.492 5.718 1.00 70.81 178 LYS A O 1
ATOM 1501 N N . LEU A 1 179 ? 1.269 21.695 6.982 1.00 64.50 179 LEU A N 1
ATOM 1502 C CA . LEU A 1 179 ? 2.281 22.191 7.927 1.00 64.50 179 LEU A CA 1
ATOM 1503 C C . LEU A 1 179 ? 2.867 21.088 8.818 1.00 64.50 179 LEU A C 1
ATOM 1505 O O . LEU A 1 179 ? 4.038 21.157 9.175 1.00 64.50 179 LEU A O 1
ATOM 1509 N N . SER A 1 180 ? 2.068 20.078 9.166 1.00 74.81 180 SER A N 1
ATOM 1510 C CA . SER A 1 180 ? 2.501 18.955 10.001 1.00 74.81 180 SER A CA 1
ATOM 1511 C C . SER A 1 180 ? 2.808 17.692 9.192 1.00 74.81 180 SER A C 1
ATOM 1513 O O . SER A 1 180 ? 3.142 16.667 9.778 1.00 74.81 180 SER A O 1
ATOM 1515 N N . GLU A 1 181 ? 2.659 17.743 7.861 1.00 84.19 181 GLU A N 1
ATOM 1516 C CA . GLU A 1 181 ? 2.764 16.591 6.949 1.00 84.19 181 GLU A CA 1
ATOM 1517 C C . GLU A 1 181 ? 1.919 15.391 7.418 1.00 84.19 181 GLU A C 1
ATOM 1519 O O . GLU A 1 181 ? 2.264 14.231 7.198 1.00 84.19 181 GLU A O 1
ATOM 1524 N N . THR A 1 182 ? 0.802 15.680 8.095 1.00 90.62 182 THR A N 1
ATOM 1525 C CA . THR A 1 182 ? -0.059 14.675 8.720 1.00 90.62 182 THR A CA 1
ATOM 1526 C C . THR A 1 182 ? -1.373 14.575 7.966 1.00 90.62 182 THR A C 1
ATOM 1528 O O . THR A 1 182 ? -2.113 15.554 7.831 1.00 90.62 182 THR A O 1
ATOM 1531 N N . PHE A 1 183 ? -1.685 13.371 7.513 1.00 91.62 183 PHE A N 1
ATOM 1532 C CA . PHE A 1 183 ? -3.017 13.000 7.078 1.00 91.62 183 PHE A CA 1
ATOM 1533 C C . PHE A 1 183 ? -3.863 12.614 8.283 1.00 91.62 183 PHE A C 1
ATOM 1535 O O . PHE A 1 183 ? -3.403 11.857 9.133 1.00 91.62 183 PHE A O 1
ATOM 1542 N N . ILE A 1 184 ? -5.090 13.115 8.339 1.00 93.06 184 ILE A N 1
ATOM 1543 C CA . ILE A 1 184 ? -6.089 12.772 9.339 1.00 93.06 184 ILE A CA 1
ATOM 1544 C C . ILE A 1 184 ? -7.343 12.307 8.609 1.00 93.06 184 ILE A C 1
ATOM 1546 O O . ILE A 1 184 ? -7.843 12.977 7.707 1.00 93.06 184 ILE A O 1
ATOM 1550 N N . HIS A 1 185 ? -7.886 11.169 9.014 1.00 93.69 185 HIS A N 1
ATOM 1551 C CA . HIS A 1 185 ? -9.136 10.669 8.468 1.00 93.69 185 HIS A CA 1
ATOM 1552 C C . HIS A 1 185 ? -10.041 10.142 9.570 1.00 93.69 185 HIS A C 1
ATOM 1554 O O . HIS A 1 185 ? -9.585 9.446 10.475 1.00 93.69 185 HIS A O 1
ATOM 1560 N N . LEU A 1 186 ? -11.322 10.502 9.490 1.00 93.75 186 LEU A N 1
ATOM 1561 C CA . LEU A 1 186 ? -12.352 10.009 10.386 1.00 93.75 186 LEU A CA 1
ATOM 1562 C C . LEU A 1 186 ? -13.377 9.206 9.599 1.00 93.75 186 LEU A C 1
ATOM 1564 O O . LEU A 1 186 ? -14.072 9.758 8.743 1.00 93.75 186 LEU A O 1
ATOM 1568 N N . CYS A 1 187 ? -13.533 7.935 9.952 1.00 93.62 187 CYS A N 1
ATOM 1569 C CA . CYS A 1 187 ? -14.592 7.095 9.411 1.00 93.62 187 CYS A CA 1
ATOM 1570 C C . CYS A 1 187 ? -15.432 6.459 10.519 1.00 93.62 187 CYS A C 1
ATOM 1572 O O . CYS A 1 187 ? -15.117 6.515 11.713 1.00 93.62 187 CYS A O 1
ATOM 1574 N N . THR A 1 188 ? -16.573 5.913 10.113 1.00 93.88 188 THR A N 1
ATOM 1575 C CA . THR A 1 188 ? -17.482 5.204 11.004 1.00 93.88 188 THR A CA 1
ATOM 1576 C C . THR A 1 188 ? -17.866 3.895 10.351 1.00 93.88 188 THR A C 1
ATOM 1578 O O . THR A 1 188 ? -18.280 3.887 9.195 1.00 93.88 188 THR A O 1
ATOM 1581 N N . ILE A 1 189 ? -17.734 2.811 11.102 1.00 93.12 189 ILE A N 1
ATOM 1582 C CA . ILE A 1 189 ? -18.071 1.461 10.665 1.00 93.12 189 ILE A CA 1
ATOM 1583 C C . ILE A 1 189 ? -19.278 1.022 11.477 1.00 93.12 189 ILE A C 1
ATOM 1585 O O . ILE A 1 189 ? -19.336 1.216 12.696 1.00 93.12 189 ILE A O 1
ATOM 1589 N N . GLN A 1 190 ? -20.265 0.490 10.769 1.00 90.56 190 GLN A N 1
ATOM 1590 C CA . GLN A 1 190 ? -21.481 -0.026 11.371 1.00 90.56 190 GLN A CA 1
ATOM 1591 C C . GLN A 1 190 ? -21.297 -1.515 11.618 1.00 90.56 190 GLN A C 1
ATOM 1593 O O . GLN A 1 190 ? -20.961 -2.260 10.705 1.00 90.56 190 GLN A O 1
ATOM 1598 N N . HIS A 1 191 ? -21.526 -1.932 12.855 1.00 92.06 191 HIS A N 1
ATOM 1599 C CA . HIS A 1 191 ? -21.523 -3.328 13.249 1.00 92.06 191 HIS A CA 1
ATOM 1600 C C . HIS A 1 191 ? -22.775 -3.594 14.095 1.00 92.06 191 HIS A C 1
ATOM 1602 O O . HIS A 1 191 ? -23.145 -2.723 14.890 1.00 92.06 191 HIS A O 1
ATOM 1608 N N . PRO A 1 192 ? -23.426 -4.770 13.992 1.00 89.44 192 PRO A N 1
ATOM 1609 C CA . PRO A 1 192 ? -24.645 -5.065 14.753 1.00 89.44 192 PRO A CA 1
ATOM 1610 C C . PRO A 1 192 ? -24.506 -4.862 16.267 1.00 89.44 192 PRO A C 1
ATOM 1612 O O . PRO A 1 192 ? -25.476 -4.540 16.946 1.00 89.44 192 PRO A O 1
ATOM 1615 N N . LEU A 1 193 ? -23.292 -5.040 16.795 1.00 89.62 193 LEU A N 1
ATOM 1616 C CA . LEU A 1 193 ? -23.015 -4.940 18.228 1.00 89.62 193 LEU A CA 1
ATOM 1617 C C . LEU A 1 193 ? -22.522 -3.559 18.690 1.00 89.62 193 LEU A C 1
ATOM 1619 O O . LEU A 1 193 ? -22.638 -3.236 19.871 1.00 89.62 193 LEU A O 1
ATOM 1623 N N . ALA A 1 194 ? -21.929 -2.754 17.807 1.00 91.56 194 ALA A N 1
ATOM 1624 C CA . ALA A 1 194 ? -21.320 -1.486 18.201 1.00 91.56 194 ALA A CA 1
ATOM 1625 C C . ALA A 1 194 ? -21.168 -0.531 17.016 1.00 91.56 194 ALA A C 1
ATOM 1627 O O . ALA A 1 194 ? -20.910 -0.941 15.888 1.00 91.56 194 ALA A O 1
ATOM 1628 N N . GLN A 1 195 ? -21.234 0.765 17.299 1.00 93.19 195 GLN A N 1
ATOM 1629 C CA . GLN A 1 195 ? -20.798 1.785 16.356 1.00 93.19 195 GLN A CA 1
ATOM 1630 C C . GLN A 1 195 ? -19.306 2.042 16.556 1.00 93.19 195 GLN A C 1
ATOM 1632 O O . GLN A 1 195 ? -18.881 2.391 17.659 1.00 93.19 195 GLN A O 1
ATOM 1637 N N . VAL A 1 196 ? -18.509 1.903 15.498 1.00 94.62 196 VAL A N 1
ATOM 1638 C CA . VAL A 1 196 ? -17.054 2.065 15.587 1.00 94.62 196 VAL A CA 1
ATOM 1639 C C . VAL A 1 196 ? -16.622 3.352 14.912 1.00 94.62 196 VAL A C 1
ATOM 1641 O O . VAL A 1 196 ? -16.897 3.567 13.736 1.00 94.62 196 VAL A O 1
ATOM 1644 N N . PHE A 1 197 ? -15.924 4.206 15.652 1.00 95.06 197 PHE A N 1
ATOM 1645 C CA . PHE A 1 197 ? -15.303 5.422 15.138 1.00 95.06 197 PHE A CA 1
ATOM 1646 C C . PHE A 1 197 ? -13.808 5.188 14.986 1.00 95.06 197 PHE A C 1
ATOM 1648 O O . PHE A 1 197 ? -13.151 4.807 15.952 1.00 95.06 197 PHE A O 1
ATOM 1655 N N . VAL A 1 198 ? -13.267 5.447 13.800 1.00 95.25 198 VAL A N 1
ATOM 1656 C CA . VAL A 1 198 ? -11.832 5.310 13.541 1.00 95.25 198 VAL A CA 1
ATOM 1657 C C . VAL A 1 198 ? -11.261 6.677 13.214 1.00 95.25 198 VAL A C 1
ATOM 1659 O O . VAL A 1 198 ? -11.729 7.342 12.292 1.00 95.25 198 VAL A O 1
ATOM 1662 N N . LEU A 1 199 ? -10.258 7.091 13.984 1.00 95.62 199 LEU A N 1
ATOM 1663 C CA . LEU A 1 199 ? -9.411 8.240 13.698 1.00 95.62 199 LEU A CA 1
ATOM 1664 C C . LEU A 1 199 ? -8.049 7.724 13.239 1.00 95.62 199 LEU A C 1
ATOM 1666 O O . LEU A 1 199 ? -7.260 7.238 14.048 1.00 95.62 199 LEU A O 1
ATOM 1670 N N . THR A 1 200 ? -7.775 7.860 11.951 1.00 95.44 200 THR A N 1
ATOM 1671 C CA . THR A 1 200 ? -6.485 7.527 11.351 1.00 95.44 200 THR A CA 1
ATOM 1672 C C . THR A 1 200 ? -5.616 8.775 11.294 1.00 95.44 200 THR A C 1
ATOM 1674 O O . THR A 1 200 ? -6.069 9.818 10.819 1.00 95.44 200 THR A O 1
ATOM 1677 N N . ARG A 1 201 ? -4.360 8.670 11.729 1.00 95.50 201 ARG A N 1
ATOM 1678 C CA . ARG A 1 201 ? -3.306 9.653 11.471 1.00 95.50 201 ARG A CA 1
ATOM 1679 C C . ARG A 1 201 ? -2.171 8.978 10.720 1.00 95.50 201 ARG A C 1
ATOM 1681 O O . ARG A 1 201 ? -1.706 7.932 11.151 1.00 95.50 201 ARG A O 1
ATOM 1688 N N . ALA A 1 202 ? -1.708 9.560 9.623 1.00 94.25 202 ALA A N 1
ATOM 1689 C CA . ALA A 1 202 ? -0.567 9.033 8.879 1.00 94.25 202 ALA A CA 1
ATOM 1690 C C . ALA A 1 202 ? 0.437 10.146 8.570 1.00 94.25 202 A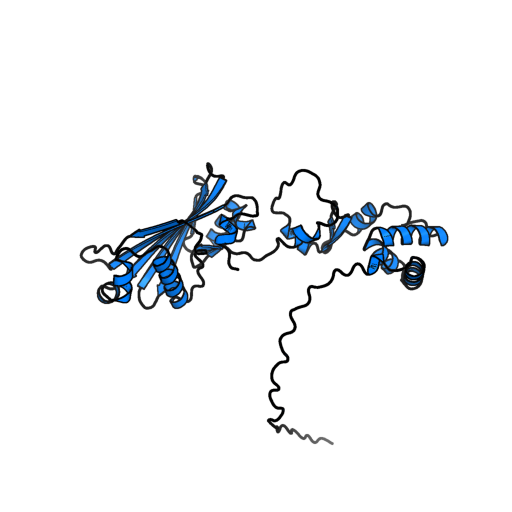LA A C 1
ATOM 1692 O O . ALA A 1 202 ? 0.038 11.241 8.171 1.00 94.25 202 ALA A O 1
ATOM 1693 N N . TRP A 1 203 ? 1.727 9.895 8.787 1.00 94.06 203 TRP A N 1
ATOM 1694 C CA . TRP A 1 203 ? 2.773 10.909 8.628 1.00 94.06 203 TRP A CA 1
ATOM 1695 C C . TRP A 1 203 ? 4.145 10.291 8.360 1.00 94.06 203 TRP A C 1
ATOM 1697 O O . TRP A 1 203 ? 4.428 9.156 8.742 1.00 94.06 203 TRP A O 1
ATOM 1707 N N . SER A 1 204 ? 5.033 11.073 7.751 1.00 91.06 204 SER A N 1
ATOM 1708 C CA . SER A 1 204 ? 6.446 10.716 7.624 1.00 91.06 204 SER A CA 1
ATOM 1709 C C . SER A 1 204 ? 7.207 11.163 8.872 1.00 91.06 204 SER A C 1
ATOM 1711 O O . SER A 1 204 ? 7.265 12.349 9.199 1.00 91.06 204 SER A O 1
ATOM 1713 N N . ASN A 1 205 ? 7.813 10.223 9.593 1.00 89.50 205 ASN A N 1
ATOM 1714 C CA . ASN A 1 205 ? 8.680 10.532 10.722 1.00 89.50 205 ASN A CA 1
ATOM 1715 C C . ASN A 1 205 ? 10.043 11.010 10.200 1.00 89.50 205 ASN A C 1
ATOM 1717 O O . ASN A 1 205 ? 10.793 10.248 9.592 1.00 89.50 205 ASN A O 1
ATOM 1721 N N . LYS A 1 206 ? 10.373 12.281 10.456 1.00 88.06 206 LYS A N 1
ATOM 1722 C CA . LYS A 1 206 ? 11.608 12.917 9.965 1.00 88.06 206 LYS A CA 1
ATOM 1723 C C . LYS A 1 206 ? 12.876 12.303 10.562 1.00 88.06 206 LYS A C 1
ATOM 1725 O O . LYS A 1 206 ? 13.898 12.250 9.883 1.00 88.06 206 LYS A O 1
ATOM 1730 N N . THR A 1 207 ? 12.803 11.821 11.801 1.00 89.12 207 THR A N 1
ATOM 1731 C CA . THR A 1 207 ? 13.942 11.247 12.528 1.00 89.12 207 THR A CA 1
ATOM 1732 C C . THR A 1 207 ? 14.257 9.842 12.033 1.00 89.12 207 THR A C 1
ATOM 1734 O O . THR A 1 207 ? 15.391 9.565 11.651 1.00 89.12 207 THR A O 1
ATOM 1737 N N . SER A 1 208 ? 13.258 8.955 12.001 1.00 87.19 208 SER A N 1
ATOM 1738 C CA . SER A 1 208 ? 13.448 7.570 11.548 1.00 87.19 208 SER A CA 1
ATOM 1739 C C . SER A 1 208 ? 13.437 7.427 10.025 1.00 87.19 208 SER A C 1
ATOM 1741 O O . SER A 1 208 ? 13.844 6.388 9.512 1.00 87.19 208 SER A O 1
ATOM 1743 N N . LYS A 1 209 ? 12.981 8.456 9.295 1.00 88.81 209 LYS A N 1
ATOM 1744 C CA . LYS A 1 209 ? 12.714 8.411 7.847 1.00 88.81 209 LYS A CA 1
ATOM 1745 C C . LYS A 1 209 ? 11.777 7.259 7.475 1.00 88.81 209 LYS A C 1
ATOM 1747 O O . LYS A 1 209 ? 11.963 6.605 6.449 1.00 88.81 209 LYS A O 1
ATOM 1752 N N . THR A 1 210 ? 10.796 6.987 8.332 1.00 89.88 210 THR A N 1
ATOM 1753 C CA . THR A 1 210 ? 9.782 5.952 8.113 1.00 89.88 210 THR A CA 1
ATOM 1754 C C . THR A 1 210 ? 8.383 6.541 8.076 1.00 89.88 210 THR A C 1
ATOM 1756 O O . THR A 1 210 ? 8.124 7.600 8.648 1.00 89.88 210 THR A O 1
ATOM 1759 N N . PHE A 1 211 ? 7.476 5.865 7.378 1.00 91.00 211 PHE A N 1
ATOM 1760 C CA . PHE A 1 211 ? 6.081 6.274 7.292 1.00 91.00 211 PHE A CA 1
ATOM 1761 C C . PHE A 1 211 ? 5.270 5.598 8.400 1.00 91.00 211 PHE A C 1
ATOM 1763 O O . PHE A 1 211 ? 5.235 4.373 8.483 1.00 91.00 211 PHE A O 1
ATOM 1770 N N . GLN A 1 212 ? 4.631 6.397 9.248 1.00 92.75 212 GLN A N 1
ATOM 1771 C CA . GLN A 1 212 ? 3.905 5.951 10.433 1.00 92.75 212 GLN A CA 1
ATOM 1772 C C . GLN A 1 212 ? 2.399 6.081 10.223 1.00 92.75 212 GLN A C 1
ATOM 1774 O O . GLN A 1 212 ? 1.933 7.030 9.587 1.00 92.75 212 GLN A O 1
ATOM 1779 N N . VAL A 1 213 ? 1.641 5.145 10.790 1.00 93.50 213 VAL A N 1
ATOM 1780 C CA . VAL A 1 213 ? 0.177 5.158 10.800 1.00 93.50 213 VAL A CA 1
ATOM 1781 C C . VAL A 1 213 ? -0.330 4.856 12.204 1.00 93.50 213 VAL A C 1
ATOM 1783 O O . VAL A 1 213 ? -0.097 3.779 12.739 1.00 93.50 213 VAL A O 1
ATOM 1786 N N . GLU A 1 214 ? -1.080 5.782 12.781 1.00 94.25 214 GLU A N 1
ATOM 1787 C CA . GLU A 1 214 ? -1.822 5.609 14.025 1.00 94.25 214 GLU A CA 1
ATOM 1788 C C . GLU A 1 214 ? -3.311 5.446 13.705 1.00 94.25 214 GLU A C 1
ATOM 1790 O O . GLU A 1 214 ? -3.870 6.218 12.930 1.00 94.25 214 GLU A O 1
ATOM 1795 N N . ASN A 1 215 ? -3.974 4.471 14.317 1.00 94.12 215 ASN A N 1
ATOM 1796 C CA . ASN A 1 215 ? -5.426 4.344 14.296 1.00 94.12 215 ASN A CA 1
ATOM 1797 C C . ASN A 1 215 ? -5.953 4.321 15.725 1.00 94.12 215 ASN A C 1
ATOM 1799 O O . ASN A 1 215 ? -5.693 3.375 16.462 1.00 94.12 215 ASN A O 1
ATOM 1803 N N . LEU A 1 216 ? -6.742 5.324 16.095 1.00 94.56 216 LEU A N 1
ATOM 1804 C CA . LEU A 1 216 ? -7.553 5.294 17.304 1.00 94.56 216 LEU A CA 1
ATOM 1805 C C . LEU A 1 216 ? -8.947 4.772 16.947 1.00 94.56 216 LEU A C 1
ATOM 1807 O O . LEU A 1 216 ? -9.717 5.450 16.267 1.00 94.56 216 LEU A O 1
ATOM 1811 N N . ILE A 1 217 ? -9.264 3.573 17.423 1.00 93.31 217 ILE A N 1
ATOM 1812 C CA . ILE A 1 217 ? -10.519 2.862 17.188 1.00 93.31 217 ILE A CA 1
ATOM 1813 C C . ILE A 1 217 ? -11.355 2.940 18.464 1.00 93.31 217 ILE A C 1
ATOM 1815 O O . ILE A 1 217 ? -10.961 2.418 19.506 1.00 93.31 217 ILE A O 1
ATOM 1819 N N . VAL A 1 218 ? -12.504 3.605 18.390 1.00 93.19 218 VAL A N 1
ATOM 1820 C CA . VAL A 1 218 ? -13.433 3.788 19.508 1.00 93.19 218 VAL A CA 1
ATOM 1821 C C . VAL A 1 218 ? -14.709 3.007 19.235 1.00 93.19 218 VAL A C 1
ATOM 1823 O O . VAL A 1 218 ? -15.467 3.341 18.326 1.00 93.19 218 VAL A O 1
ATOM 1826 N N . PHE A 1 219 ? -14.962 1.995 20.053 1.00 91.94 219 PHE A N 1
ATOM 1827 C CA . PHE A 1 219 ? -16.171 1.185 20.022 1.00 91.94 219 PHE A CA 1
ATOM 1828 C C . PHE A 1 219 ? -17.198 1.802 20.959 1.00 91.94 219 PHE A C 1
ATOM 1830 O O . PHE A 1 219 ? -16.936 1.923 22.155 1.00 91.94 219 PHE A O 1
ATOM 1837 N N . ARG A 1 220 ? -18.359 2.176 20.420 1.00 91.38 220 ARG A N 1
ATOM 1838 C CA . ARG A 1 220 ? -19.513 2.631 21.195 1.00 91.38 220 ARG A CA 1
ATOM 1839 C C . ARG A 1 220 ? -20.587 1.563 21.195 1.00 91.38 220 ARG A C 1
ATOM 1841 O O . ARG A 1 220 ? -21.115 1.222 20.136 1.00 91.38 220 ARG A O 1
ATOM 1848 N N . ALA A 1 221 ? -20.926 1.069 22.376 1.00 89.94 221 ALA A N 1
ATOM 1849 C CA . ALA A 1 221 ? -21.933 0.030 22.553 1.00 89.94 221 ALA A CA 1
ATOM 1850 C C . ALA A 1 221 ? -22.971 0.423 23.615 1.00 89.94 221 ALA A C 1
ATOM 1852 O O . ALA A 1 221 ? -22.740 1.307 24.451 1.00 89.94 221 ALA A O 1
ATOM 1853 N N . SER A 1 222 ? -24.127 -0.248 23.582 1.00 88.69 222 SER A N 1
ATOM 1854 C CA . SER A 1 222 ? -25.094 -0.177 24.679 1.00 88.69 222 SER A CA 1
ATOM 1855 C C . SER A 1 222 ? -24.517 -0.818 25.943 1.00 88.69 222 SER A C 1
ATOM 1857 O O . SER A 1 222 ? -23.531 -1.560 25.897 1.00 88.69 222 SER A O 1
ATOM 1859 N N . LYS A 1 223 ? -25.148 -0.549 27.088 1.00 85.81 223 LYS A N 1
ATOM 1860 C CA . LYS A 1 223 ? -24.745 -1.138 28.367 1.00 85.81 223 LYS A CA 1
ATOM 1861 C C . LYS A 1 223 ? -24.821 -2.664 28.325 1.00 85.81 223 LYS A C 1
ATOM 1863 O O . LYS A 1 223 ? -23.904 -3.331 28.789 1.00 85.81 223 LYS A O 1
ATOM 1868 N N . GLU A 1 224 ? -25.893 -3.205 27.759 1.00 86.50 224 GLU A N 1
ATOM 1869 C CA . GLU A 1 224 ? -26.148 -4.643 27.664 1.00 86.50 224 GLU A CA 1
ATOM 1870 C C . GLU A 1 224 ? -25.065 -5.323 26.824 1.00 86.50 224 GLU A C 1
ATOM 1872 O O . GLU A 1 224 ? -24.489 -6.325 27.243 1.00 86.50 224 GLU A O 1
ATOM 1877 N N . THR A 1 225 ? -24.721 -4.733 25.677 1.00 86.12 225 THR A N 1
ATOM 1878 C CA . THR A 1 225 ? -23.689 -5.274 24.794 1.00 86.12 225 THR A CA 1
ATOM 1879 C C . THR A 1 225 ? -22.296 -5.150 25.402 1.00 86.12 225 THR A C 1
ATOM 1881 O O . THR A 1 225 ? -21.531 -6.112 25.364 1.00 86.12 225 THR A O 1
ATOM 1884 N N . ALA A 1 226 ? -21.964 -4.017 26.025 1.00 82.50 226 ALA A N 1
ATOM 1885 C CA . ALA A 1 226 ? -20.669 -3.828 26.679 1.00 82.50 226 ALA A CA 1
ATOM 1886 C C . ALA A 1 226 ? -20.459 -4.783 27.868 1.00 82.50 226 ALA A C 1
ATOM 1888 O O . ALA A 1 226 ? -19.343 -5.242 28.109 1.00 82.50 226 ALA A O 1
ATOM 1889 N N . LEU A 1 227 ? -21.534 -5.110 28.595 1.00 81.00 227 LEU A N 1
ATOM 1890 C CA . LEU A 1 227 ? -21.512 -6.074 29.697 1.00 81.00 227 LEU A CA 1
ATOM 1891 C C . LEU A 1 227 ? -21.659 -7.531 29.236 1.00 81.00 227 LEU A C 1
ATOM 1893 O O . LEU A 1 227 ? -21.555 -8.436 30.062 1.00 81.00 227 LEU A O 1
ATOM 1897 N N . SER A 1 228 ? -21.874 -7.780 27.943 1.00 81.50 228 SER A N 1
ATOM 1898 C CA . SER A 1 228 ? -21.915 -9.139 27.408 1.00 81.50 228 SER A CA 1
ATOM 1899 C C . SER A 1 228 ? -20.546 -9.820 27.517 1.00 81.50 228 SER A C 1
ATOM 1901 O O . SER A 1 228 ? -19.490 -9.183 27.434 1.00 81.50 228 SER A O 1
ATOM 1903 N N . GLY A 1 229 ? -20.555 -11.149 27.646 1.00 73.19 229 GLY A N 1
ATOM 1904 C CA . GLY A 1 229 ? -19.328 -11.939 27.776 1.00 73.19 229 GLY A CA 1
ATOM 1905 C C . GLY A 1 229 ? -18.352 -11.789 26.599 1.00 73.19 229 GLY A C 1
ATOM 1906 O O . GLY A 1 229 ? -17.165 -12.048 26.773 1.00 73.19 229 GLY A O 1
ATOM 1907 N N . LEU A 1 230 ? -18.815 -11.346 25.423 1.00 73.12 230 LEU A N 1
ATOM 1908 C CA . LEU A 1 230 ? -17.961 -11.088 24.260 1.00 73.12 230 LEU A CA 1
ATOM 1909 C C . LEU A 1 230 ? -17.032 -9.886 24.500 1.00 73.12 230 LEU A C 1
ATOM 1911 O O . LEU A 1 230 ? -15.825 -9.992 24.304 1.00 73.12 230 LEU A O 1
ATOM 1915 N N . PHE A 1 231 ? -17.583 -8.762 24.967 1.00 74.56 231 PHE A N 1
ATOM 1916 C CA . PHE A 1 231 ? -16.829 -7.520 25.157 1.00 74.56 231 PHE A CA 1
ATOM 1917 C C . PHE A 1 231 ? -16.100 -7.438 26.500 1.00 74.56 231 PHE A C 1
ATOM 1919 O O . PHE A 1 231 ? -15.077 -6.756 26.607 1.00 74.56 231 PHE A O 1
ATOM 1926 N N . GLN A 1 232 ? -16.579 -8.157 27.519 1.00 70.62 232 GLN A N 1
ATOM 1927 C CA . GLN A 1 232 ? -15.879 -8.239 28.801 1.00 70.62 232 GLN A CA 1
ATOM 1928 C C . GLN A 1 232 ? -14.537 -8.966 28.686 1.00 70.62 232 GLN A C 1
ATOM 1930 O O . GLN A 1 232 ? -13.559 -8.494 29.270 1.00 70.62 232 GLN A O 1
ATOM 1935 N N . LYS A 1 233 ? -14.459 -10.034 27.874 1.00 70.69 233 LYS A N 1
ATOM 1936 C CA . LYS A 1 233 ? -13.213 -10.783 27.619 1.00 70.69 233 LYS A CA 1
ATOM 1937 C C . LYS A 1 233 ? -12.082 -9.894 27.100 1.00 70.69 233 LYS A C 1
ATOM 1939 O O . LYS A 1 233 ? -10.925 -10.135 27.412 1.00 70.69 233 LYS A O 1
ATOM 1944 N N . ILE A 1 234 ? -12.421 -8.840 26.360 1.00 69.19 234 ILE A N 1
ATOM 1945 C CA . ILE A 1 234 ? -11.451 -7.925 25.747 1.00 69.19 234 ILE A CA 1
ATOM 1946 C C . ILE A 1 234 ? -10.927 -6.898 26.751 1.00 69.19 234 ILE A C 1
ATOM 1948 O O . ILE A 1 234 ? -9.781 -6.458 26.688 1.00 69.19 234 ILE A O 1
ATOM 1952 N N . SER A 1 235 ? -11.773 -6.515 27.706 1.00 64.38 235 SER A N 1
ATOM 1953 C CA . SER A 1 235 ? -11.465 -5.464 28.675 1.00 64.38 235 SER A CA 1
ATOM 1954 C C . SER A 1 235 ? -10.425 -5.876 29.720 1.00 64.38 235 SER A C 1
ATOM 1956 O O . SER A 1 235 ? -9.748 -5.022 30.295 1.00 64.38 235 SER A O 1
ATOM 1958 N N . SER A 1 236 ? -10.265 -7.180 29.950 1.00 60.66 236 SER A N 1
ATOM 1959 C CA . SER A 1 236 ? -9.343 -7.748 30.927 1.00 60.66 236 SER A CA 1
ATOM 1960 C C . SER A 1 236 ? -8.027 -8.156 30.260 1.00 60.66 236 SER A C 1
ATOM 1962 O O . SER A 1 236 ? -7.886 -9.295 29.839 1.00 60.66 236 SER A O 1
ATOM 1964 N N . ARG A 1 237 ? -7.062 -7.228 30.169 1.00 62.97 237 ARG A N 1
ATOM 1965 C CA . ARG A 1 237 ? -5.638 -7.488 29.836 1.00 62.97 237 ARG A CA 1
ATOM 1966 C C . ARG A 1 237 ? -5.404 -8.555 28.748 1.00 62.97 237 ARG A C 1
ATOM 1968 O O . ARG A 1 237 ? -4.643 -9.494 28.976 1.00 62.97 237 ARG A O 1
ATOM 1975 N N . LEU A 1 238 ? -6.040 -8.416 27.585 1.00 66.31 238 LEU A N 1
ATOM 1976 C CA . LEU A 1 238 ? -5.762 -9.323 26.473 1.00 66.31 238 LEU A CA 1
ATOM 1977 C C . LEU A 1 238 ? -4.285 -9.279 26.081 1.00 66.31 238 LEU A C 1
ATOM 1979 O O . LEU A 1 238 ? -3.656 -8.215 26.055 1.00 66.31 238 LEU A O 1
ATOM 1983 N N . SER A 1 239 ? -3.762 -10.449 25.733 1.00 75.62 239 SER A N 1
ATOM 1984 C CA . SER A 1 239 ? -2.465 -10.568 25.085 1.00 75.62 239 SER A CA 1
ATOM 1985 C C . SER A 1 239 ? -2.474 -9.919 23.700 1.00 75.62 239 SER A C 1
ATOM 1987 O O . SER A 1 239 ? -3.531 -9.607 23.131 1.00 75.62 239 SER A O 1
ATOM 1989 N N . ARG A 1 240 ? -1.260 -9.765 23.148 1.00 74.06 240 ARG A N 1
ATOM 1990 C CA . ARG A 1 240 ? -1.027 -9.201 21.816 1.00 74.06 240 ARG A CA 1
ATOM 1991 C C . ARG A 1 240 ? -1.931 -9.846 20.743 1.00 74.06 240 ARG A C 1
ATOM 1993 O O . ARG A 1 240 ? -2.674 -9.220 19.991 1.00 74.06 240 ARG A O 1
ATOM 2000 N N . TYR A 1 241 ? -1.847 -11.164 20.728 1.00 77.81 241 TYR A N 1
ATOM 2001 C CA . TYR A 1 241 ? -2.475 -12.026 19.745 1.00 77.81 241 TYR A CA 1
ATOM 2002 C C . TYR A 1 241 ? -4.006 -12.015 19.840 1.00 77.81 241 TYR A C 1
ATOM 2004 O O . TYR A 1 241 ? -4.708 -11.981 18.830 1.00 77.81 241 TYR A O 1
ATOM 2012 N N . GLU A 1 242 ? -4.542 -11.996 21.061 1.00 80.62 242 GLU A N 1
ATOM 2013 C CA . GLU A 1 242 ? -5.989 -12.042 21.276 1.00 80.62 242 GLU A CA 1
ATOM 2014 C C . GLU A 1 242 ? -6.683 -10.763 20.803 1.00 80.62 242 GLU A C 1
ATOM 2016 O O . GLU A 1 242 ? -7.781 -10.838 20.256 1.00 80.62 242 GLU A O 1
ATOM 2021 N N . THR A 1 243 ? -6.050 -9.594 20.964 1.00 80.31 243 THR A N 1
ATOM 2022 C CA . THR A 1 243 ? -6.648 -8.336 20.483 1.00 80.31 243 THR A CA 1
ATOM 2023 C C . THR A 1 243 ? -6.615 -8.260 18.960 1.00 80.31 243 THR A C 1
ATOM 2025 O O . THR A 1 243 ? -7.600 -7.839 18.360 1.00 80.31 243 THR A O 1
ATOM 2028 N N . GLU A 1 244 ? -5.516 -8.683 18.326 1.00 80.44 244 GLU A N 1
ATOM 2029 C CA . GLU A 1 244 ? -5.397 -8.727 16.861 1.00 80.44 244 GLU A CA 1
ATOM 2030 C C . GLU A 1 244 ? -6.432 -9.686 16.252 1.00 80.44 244 GLU A C 1
ATOM 2032 O O . GLU A 1 244 ? -7.183 -9.300 15.354 1.00 80.44 244 GLU A O 1
ATOM 2037 N N . SER A 1 245 ? -6.534 -10.906 16.790 1.00 84.50 245 SER A N 1
ATOM 2038 C CA . SER A 1 245 ? -7.521 -11.904 16.360 1.00 84.50 245 SER A CA 1
ATOM 2039 C C . SER A 1 245 ? -8.954 -11.403 16.552 1.00 84.50 245 SER A C 1
ATOM 2041 O O . SER A 1 245 ? -9.786 -11.509 15.648 1.00 84.50 245 SER A O 1
ATOM 2043 N N . TRP A 1 246 ? -9.238 -10.775 17.697 1.00 86.50 246 TRP A N 1
ATOM 2044 C CA . TRP A 1 246 ? -10.548 -10.193 17.959 1.00 86.50 246 TRP A CA 1
ATOM 2045 C C . TRP A 1 246 ? -10.894 -9.056 16.989 1.00 86.50 246 TRP A C 1
ATOM 2047 O O . TRP A 1 246 ? -11.980 -9.069 16.415 1.00 86.50 246 TRP A O 1
ATOM 2057 N N . LEU A 1 247 ? -9.981 -8.103 16.766 1.00 87.94 247 LEU A N 1
ATOM 2058 C CA . LEU A 1 247 ? -10.194 -6.998 15.826 1.00 87.94 247 LEU A CA 1
ATOM 2059 C C . LEU A 1 247 ? -10.443 -7.506 14.410 1.00 87.94 247 LEU A C 1
ATOM 2061 O O . LEU A 1 247 ? -11.352 -7.018 13.741 1.00 87.94 247 LEU A O 1
ATOM 2065 N N . LYS A 1 248 ? -9.662 -8.496 13.968 1.00 87.88 248 LYS A N 1
ATOM 2066 C CA . LYS A 1 248 ? -9.837 -9.127 12.660 1.00 87.88 248 LYS A CA 1
ATOM 2067 C C . LYS A 1 248 ? -11.235 -9.727 12.527 1.00 87.88 248 LYS A C 1
ATOM 2069 O O . LYS A 1 248 ? -11.927 -9.441 11.557 1.00 87.88 248 LYS A O 1
ATOM 2074 N N . ASN A 1 249 ? -11.674 -10.510 13.513 1.00 89.19 249 ASN A N 1
ATOM 2075 C CA . ASN A 1 249 ? -13.009 -11.110 13.493 1.00 89.19 249 ASN A CA 1
ATOM 2076 C C . ASN A 1 249 ? -14.108 -10.041 13.510 1.00 89.19 249 ASN A C 1
ATOM 2078 O O . ASN A 1 249 ? -15.022 -10.102 12.695 1.00 89.19 249 ASN A O 1
ATOM 2082 N N . PHE A 1 250 ? -13.972 -9.020 14.359 1.00 91.25 250 PHE A N 1
ATOM 2083 C CA . PHE A 1 250 ? -14.930 -7.921 14.446 1.00 91.25 250 PHE A CA 1
ATOM 2084 C C . PHE A 1 250 ? -15.074 -7.170 13.113 1.00 91.25 250 PHE A C 1
ATOM 2086 O O . PHE A 1 250 ? -16.187 -6.900 12.665 1.00 91.25 250 PHE A O 1
ATOM 2093 N N . PHE A 1 251 ? -13.963 -6.817 12.458 1.00 91.56 251 PHE A N 1
ATOM 2094 C CA . PHE A 1 251 ? -14.021 -6.114 11.175 1.00 91.56 251 PHE A CA 1
ATOM 2095 C C . PHE A 1 251 ? -14.532 -7.007 10.044 1.00 91.56 251 PHE A C 1
ATOM 2097 O O . PHE A 1 251 ? -15.321 -6.530 9.231 1.00 91.56 251 PHE A O 1
ATOM 2104 N N . ASN A 1 252 ? -14.195 -8.299 10.043 1.00 90.75 252 ASN A N 1
ATOM 2105 C CA . ASN A 1 252 ? -14.762 -9.257 9.094 1.00 90.75 252 ASN A CA 1
ATOM 2106 C C . ASN A 1 252 ? -16.290 -9.371 9.246 1.00 90.75 252 ASN A C 1
ATOM 2108 O O . ASN A 1 252 ? -17.011 -9.347 8.250 1.00 90.75 252 ASN A O 1
ATOM 2112 N N . GLU A 1 253 ? -16.805 -9.439 10.481 1.00 91.81 253 GLU A N 1
ATOM 2113 C CA . GLU A 1 253 ? -18.251 -9.416 10.765 1.00 91.81 253 GLU A CA 1
ATOM 2114 C C . GLU A 1 253 ? -18.902 -8.095 10.319 1.00 91.81 253 GLU A C 1
ATOM 2116 O O . GLU A 1 253 ? -20.040 -8.082 9.848 1.00 91.81 253 GLU A O 1
ATOM 2121 N N . ALA A 1 254 ? -18.156 -6.988 10.386 1.00 90.94 254 ALA A N 1
ATOM 2122 C CA . ALA A 1 254 ? -18.556 -5.687 9.853 1.00 90.94 254 ALA A CA 1
ATOM 2123 C C . ALA A 1 254 ? -18.412 -5.563 8.320 1.00 90.94 254 ALA A C 1
ATOM 2125 O O . ALA A 1 254 ? -18.586 -4.464 7.793 1.00 90.94 254 ALA A O 1
ATOM 2126 N N . GLN A 1 255 ? -18.094 -6.653 7.606 1.00 92.06 255 GLN A N 1
ATOM 2127 C CA . GLN A 1 255 ? -17.837 -6.677 6.157 1.00 92.06 255 GLN A CA 1
ATOM 2128 C C . GLN A 1 255 ? -16.695 -5.742 5.725 1.00 92.06 255 GLN A C 1
ATOM 2130 O O . GLN A 1 255 ? -16.736 -5.127 4.660 1.00 92.06 255 GLN A O 1
ATOM 2135 N N . SER A 1 256 ? -15.679 -5.613 6.573 1.00 90.50 256 SER A N 1
ATOM 2136 C CA . SER A 1 256 ? -14.477 -4.831 6.318 1.00 90.50 256 SER A CA 1
ATOM 2137 C C . SER A 1 256 ? -13.268 -5.757 6.263 1.00 90.50 256 SER A C 1
ATOM 2139 O O . SER A 1 256 ? -12.876 -6.315 7.284 1.00 90.50 256 SER A O 1
ATOM 2141 N N . ASP A 1 257 ? -12.598 -5.813 5.114 1.00 88.06 257 ASP A N 1
ATOM 2142 C CA . ASP A 1 257 ? -11.369 -6.600 4.908 1.00 88.06 257 ASP A CA 1
ATOM 2143 C C . ASP A 1 257 ? -10.123 -5.923 5.519 1.00 88.06 257 ASP A C 1
ATOM 2145 O O . ASP A 1 257 ? -9.028 -5.980 4.964 1.00 88.06 257 ASP A O 1
ATOM 2149 N N . PHE A 1 258 ? -10.286 -5.225 6.648 1.00 90.75 258 PHE A N 1
ATOM 2150 C CA . PHE A 1 258 ? -9.229 -4.404 7.232 1.00 90.75 258 PHE A CA 1
ATOM 2151 C C . PHE A 1 258 ? -8.087 -5.269 7.764 1.00 90.75 258 PHE A C 1
ATOM 2153 O O . PHE A 1 258 ? -8.227 -5.978 8.764 1.00 90.75 258 PHE A O 1
ATOM 2160 N N . PHE A 1 259 ? -6.928 -5.155 7.127 1.00 88.69 259 PHE A N 1
ATOM 2161 C CA . PHE A 1 259 ? -5.721 -5.862 7.508 1.00 88.69 259 PHE A CA 1
ATOM 2162 C C . PHE A 1 259 ? -4.801 -4.982 8.358 1.00 88.69 259 PHE A C 1
ATOM 2164 O O . PHE A 1 259 ? -4.288 -3.943 7.935 1.00 88.69 259 PHE A O 1
ATOM 2171 N N . ILE A 1 260 ? -4.583 -5.420 9.598 1.00 81.56 260 ILE A N 1
ATOM 2172 C CA . ILE A 1 260 ? -3.802 -4.684 10.603 1.00 81.56 260 ILE A CA 1
ATOM 2173 C C . ILE A 1 260 ? -2.300 -5.009 10.510 1.00 81.56 260 ILE A C 1
ATOM 2175 O O . ILE A 1 260 ? -1.488 -4.265 11.056 1.00 81.56 260 ILE A O 1
ATO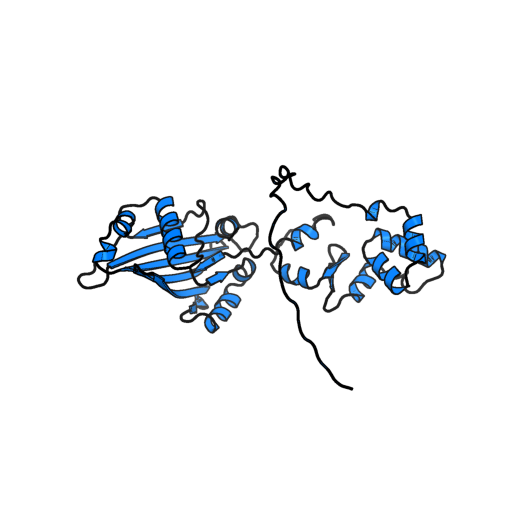M 2179 N N . GLY A 1 261 ? -1.931 -6.045 9.754 1.00 78.00 261 GLY A N 1
ATOM 2180 C CA . GLY A 1 261 ? -0.573 -6.572 9.650 1.00 78.00 261 GLY A CA 1
ATOM 2181 C C . GLY A 1 261 ? -0.462 -7.981 10.228 1.00 78.00 261 GLY A C 1
ATOM 2182 O O . GLY A 1 261 ? -1.415 -8.515 10.796 1.00 78.00 261 GLY A O 1
ATOM 2183 N N . ASP A 1 262 ? 0.696 -8.606 10.036 1.00 73.94 262 ASP A N 1
ATOM 2184 C CA . ASP A 1 262 ? 1.002 -9.919 10.599 1.00 73.94 262 ASP A CA 1
ATOM 2185 C C . ASP A 1 262 ? 1.449 -9.840 12.071 1.00 73.94 262 ASP A C 1
ATOM 2187 O O . ASP A 1 262 ? 1.727 -8.764 12.613 1.00 73.94 262 ASP A O 1
ATOM 2191 N N . GLU A 1 263 ? 1.567 -11.006 12.710 1.00 64.44 263 GLU A N 1
ATOM 2192 C CA . GLU A 1 263 ? 1.963 -11.169 14.118 1.00 64.44 263 GLU A CA 1
ATOM 2193 C C . GLU A 1 263 ? 3.320 -10.510 14.453 1.00 64.44 263 GLU A C 1
ATOM 2195 O O . GLU A 1 263 ? 3.627 -10.258 15.619 1.00 64.44 263 GLU A O 1
ATOM 2200 N N . SER A 1 264 ? 4.139 -10.142 13.462 1.00 61.16 264 SER A N 1
ATOM 2201 C CA . SER A 1 264 ? 5.422 -9.458 13.674 1.00 61.16 264 SER A CA 1
ATOM 2202 C C . SER A 1 264 ? 5.308 -7.926 13.791 1.00 61.16 264 SER A C 1
ATOM 2204 O O . SER A 1 264 ? 6.269 -7.256 14.181 1.00 61.16 264 SER A O 1
ATOM 2206 N N . SER A 1 265 ? 4.122 -7.363 13.537 1.00 61.00 265 SER A N 1
ATOM 2207 C CA . SER A 1 265 ? 3.826 -5.921 13.551 1.00 61.00 265 SER A CA 1
ATOM 2208 C C . SER A 1 265 ? 3.731 -5.349 14.979 1.00 61.00 265 SER A C 1
ATOM 2210 O O . SER A 1 265 ? 2.655 -5.134 15.520 1.00 61.00 265 SER A O 1
ATOM 2212 N N . ASN A 1 266 ? 4.880 -5.122 15.616 1.00 55.94 266 ASN A N 1
ATOM 2213 C CA . ASN A 1 266 ? 5.095 -4.883 17.059 1.00 55.94 266 ASN A CA 1
ATOM 2214 C C . ASN A 1 266 ? 4.406 -3.689 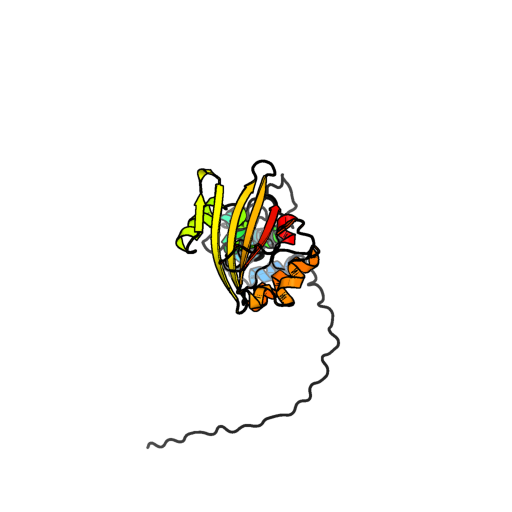17.778 1.00 55.94 266 ASN A C 1
ATOM 2216 O O . ASN A 1 266 ? 5.019 -3.126 18.683 1.00 55.94 266 ASN A O 1
ATOM 2220 N N . TRP A 1 267 ? 3.177 -3.258 17.468 1.00 65.94 267 TRP A N 1
ATOM 2221 C CA . TRP A 1 267 ? 2.717 -1.952 17.975 1.00 65.94 267 TRP A CA 1
ATOM 2222 C C . TRP A 1 267 ? 1.188 -1.782 18.123 1.00 65.94 267 TRP A C 1
ATOM 2224 O O . TRP A 1 267 ? 0.485 -1.380 17.199 1.00 65.94 267 TRP A O 1
ATOM 2234 N N . TYR A 1 268 ? 0.663 -1.965 19.341 1.00 68.12 268 TYR A N 1
ATOM 2235 C CA . TYR A 1 268 ? -0.630 -1.391 19.738 1.00 68.12 268 TYR A CA 1
ATOM 2236 C C . TYR A 1 268 ? -0.750 -1.185 21.259 1.00 68.12 268 TYR A C 1
ATOM 2238 O O . TYR A 1 268 ? -0.035 -1.801 22.047 1.00 68.12 268 TYR A O 1
ATOM 2246 N N . GLN A 1 269 ? -1.677 -0.318 21.674 1.00 69.88 269 GLN A N 1
ATOM 2247 C CA . GLN A 1 269 ? -2.088 -0.100 23.063 1.00 69.88 269 GLN A CA 1
ATOM 2248 C C . GLN A 1 269 ? -3.608 -0.258 23.184 1.00 69.88 269 GLN A C 1
ATOM 2250 O O . GLN A 1 269 ? -4.373 0.342 22.430 1.00 69.88 269 GLN A O 1
ATOM 2255 N N . CYS A 1 270 ? -4.052 -1.072 24.139 1.00 67.62 270 CYS A N 1
ATOM 2256 C CA . CYS A 1 270 ? -5.466 -1.291 24.426 1.00 67.62 270 CYS A CA 1
ATOM 2257 C C . CYS A 1 270 ? -5.859 -0.556 25.713 1.00 67.62 270 CYS A C 1
ATOM 2259 O O . CYS A 1 270 ? -5.184 -0.686 26.737 1.00 67.62 270 CYS A O 1
ATOM 2261 N N . HIS A 1 271 ? -6.955 0.202 25.671 1.00 70.81 271 HIS A N 1
ATOM 2262 C CA . HIS A 1 271 ? -7.537 0.854 26.837 1.00 70.81 271 HIS A CA 1
ATOM 2263 C C . HIS A 1 271 ? -8.919 0.253 27.111 1.00 70.81 271 HIS A C 1
ATOM 2265 O O . HIS A 1 271 ? -9.778 0.233 26.233 1.00 70.81 271 HIS A O 1
ATOM 2271 N N . GLY A 1 272 ? -9.134 -0.222 28.341 1.00 68.06 272 GLY A N 1
ATOM 2272 C CA . GLY A 1 272 ? -10.400 -0.826 28.765 1.00 68.06 272 GLY A CA 1
ATOM 2273 C C . GLY A 1 272 ? -11.612 0.113 28.667 1.00 68.06 272 GLY A C 1
ATOM 2274 O O . GLY A 1 272 ? -11.493 1.296 28.342 1.00 68.06 272 GLY A O 1
ATOM 2275 N N . TRP A 1 273 ? -12.799 -0.424 28.963 1.00 72.19 273 TRP A N 1
ATOM 2276 C CA . TRP A 1 273 ? -14.056 0.331 28.930 1.00 72.19 273 TRP A CA 1
ATOM 2277 C C . TRP A 1 273 ? -14.024 1.526 29.881 1.00 72.19 273 TRP A C 1
ATOM 2279 O O . TRP A 1 273 ? -13.777 1.375 31.078 1.00 72.19 273 TRP A O 1
ATOM 2289 N N . ASN A 1 274 ? -14.341 2.709 29.361 1.00 70.06 274 ASN A N 1
ATOM 2290 C CA . ASN A 1 274 ? -14.584 3.881 30.186 1.00 70.06 274 ASN A CA 1
ATOM 2291 C C . ASN A 1 274 ? -16.093 4.062 30.384 1.00 70.06 274 ASN A C 1
ATOM 2293 O O . ASN A 1 274 ? -16.832 4.328 29.435 1.00 70.06 274 ASN A O 1
ATOM 2297 N N . ILE A 1 275 ? -16.544 3.919 31.632 1.00 65.69 275 ILE A N 1
ATOM 2298 C CA . ILE A 1 275 ? -17.938 4.137 32.019 1.00 65.69 275 ILE A CA 1
ATOM 2299 C C . ILE A 1 275 ? -18.098 5.610 32.399 1.00 65.69 275 ILE A C 1
ATOM 2301 O O . ILE A 1 275 ? -17.971 5.993 33.562 1.00 65.69 275 ILE A O 1
ATOM 2305 N N . ALA A 1 276 ? -18.400 6.459 31.421 1.00 59.06 276 ALA A N 1
ATOM 2306 C CA . ALA A 1 276 ? -18.851 7.810 31.725 1.00 59.06 276 ALA A CA 1
ATOM 2307 C C . ALA A 1 276 ? -20.329 7.754 32.150 1.00 59.06 276 ALA A C 1
ATOM 2309 O O . ALA A 1 276 ? -21.180 7.295 31.388 1.00 59.06 276 ALA A O 1
ATOM 2310 N N . ARG A 1 277 ? -20.644 8.205 33.375 1.00 53.22 277 ARG A N 1
ATOM 2311 C CA . ARG A 1 277 ? -22.013 8.211 33.929 1.00 53.22 277 ARG A CA 1
ATOM 2312 C C . ARG A 1 277 ? -22.992 8.858 32.932 1.00 53.22 277 ARG A C 1
ATOM 2314 O O . ARG A 1 277 ? -22.924 10.060 32.700 1.00 53.22 277 ARG A O 1
ATOM 2321 N N . GLY A 1 278 ? -23.879 8.050 32.345 1.00 58.28 278 GLY A N 1
ATOM 2322 C CA . GLY A 1 278 ? -24.934 8.498 31.424 1.00 58.28 278 GLY A CA 1
ATOM 2323 C C . GLY A 1 278 ? -24.567 8.572 29.934 1.00 58.28 278 GLY A C 1
ATOM 2324 O O . GLY A 1 278 ? -25.376 9.064 29.154 1.00 58.28 278 GLY A O 1
ATOM 2325 N N . LYS A 1 279 ? -23.387 8.098 29.512 1.00 65.81 279 LYS A N 1
ATOM 2326 C CA . LYS A 1 279 ? -22.982 8.014 28.094 1.00 65.81 279 LYS A CA 1
ATOM 2327 C C . LYS A 1 279 ? -22.884 6.550 27.629 1.00 65.81 279 LYS A C 1
ATOM 2329 O O . LYS A 1 279 ? -22.791 5.666 28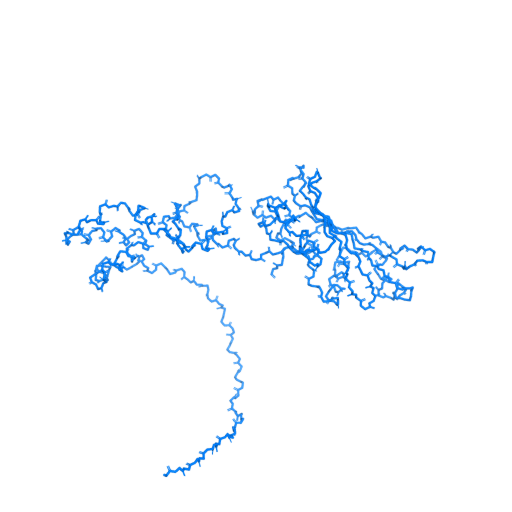.483 1.00 65.81 279 LYS A O 1
ATOM 2334 N N . PRO A 1 280 ? -22.931 6.277 26.307 1.00 66.88 280 PRO A N 1
ATOM 2335 C CA . PRO A 1 280 ? -22.608 4.952 25.776 1.00 66.88 280 PRO A CA 1
ATOM 2336 C C . PRO A 1 280 ? -21.257 4.465 26.312 1.00 66.88 280 PRO A C 1
ATOM 2338 O O . PRO A 1 280 ? -20.376 5.268 26.628 1.00 66.88 280 PRO A O 1
ATOM 2341 N N . TYR A 1 281 ? -21.127 3.146 26.448 1.00 81.94 281 TYR A N 1
ATOM 2342 C CA . TYR A 1 281 ? -19.879 2.532 26.879 1.00 81.94 281 TYR A CA 1
ATOM 2343 C C . TYR A 1 281 ? -18.879 2.695 25.737 1.00 81.94 281 TYR A C 1
ATOM 2345 O O . TYR A 1 281 ? -19.179 2.299 24.608 1.00 81.94 281 TYR A O 1
ATOM 2353 N N . ASP A 1 282 ? -17.721 3.285 26.042 1.00 86.06 282 ASP A N 1
ATOM 2354 C CA . ASP A 1 282 ? -16.647 3.526 25.080 1.00 86.06 282 ASP A CA 1
ATOM 2355 C C . ASP A 1 282 ? -15.451 2.624 25.413 1.00 86.06 282 ASP A C 1
ATOM 2357 O O . ASP A 1 282 ? -14.907 2.675 26.520 1.00 86.06 282 ASP A O 1
ATOM 2361 N N . PHE A 1 283 ? -15.011 1.832 24.439 1.00 86.50 283 PHE A N 1
ATOM 2362 C CA . PHE A 1 283 ? -13.775 1.048 24.489 1.00 86.50 283 PHE A CA 1
ATOM 2363 C C . PHE A 1 283 ? -12.827 1.539 23.407 1.00 86.50 283 PHE A C 1
ATOM 2365 O O . PHE A 1 283 ? -13.270 1.882 22.309 1.00 86.50 283 PHE A O 1
ATOM 2372 N N . LYS A 1 284 ? -11.532 1.637 23.719 1.00 89.75 284 LYS A N 1
ATOM 2373 C CA . LYS A 1 284 ? -10.566 2.291 22.833 1.00 89.75 284 LYS A CA 1
ATOM 2374 C C . LYS A 1 284 ? -9.364 1.402 22.580 1.00 89.75 284 LYS A C 1
ATOM 2376 O O . LYS A 1 284 ? -8.705 0.958 23.514 1.00 89.75 284 LYS A O 1
ATOM 2381 N N . ILE A 1 285 ? -9.028 1.236 21.309 1.00 89.00 285 ILE A N 1
ATOM 2382 C CA . ILE A 1 285 ? -7.781 0.609 20.883 1.00 89.00 285 ILE A CA 1
ATOM 2383 C C . ILE A 1 285 ? -6.995 1.616 20.054 1.00 89.00 285 ILE A C 1
ATOM 2385 O O . ILE A 1 285 ? -7.532 2.213 19.124 1.00 89.00 285 ILE A O 1
ATOM 2389 N N . THR A 1 286 ? -5.720 1.784 20.385 1.00 90.56 286 THR A N 1
ATOM 2390 C CA . THR A 1 286 ? -4.774 2.586 19.614 1.00 90.56 286 THR A CA 1
ATOM 2391 C C . THR A 1 286 ? -3.801 1.644 18.919 1.00 90.56 286 THR A C 1
ATOM 2393 O O . THR A 1 286 ? -2.988 0.991 19.568 1.00 90.56 286 THR A O 1
ATOM 2396 N N . LEU A 1 287 ? -3.874 1.566 17.595 1.00 90.06 287 LEU A N 1
ATOM 2397 C CA . LEU A 1 287 ? -2.909 0.850 16.765 1.00 90.06 287 LEU A CA 1
ATOM 2398 C C . LEU A 1 287 ? -1.858 1.843 16.283 1.00 90.06 287 LEU A C 1
ATOM 2400 O O . LEU A 1 287 ? -2.210 2.929 15.829 1.00 90.06 287 LEU A O 1
ATOM 2404 N N . PHE A 1 288 ? -0.589 1.472 16.334 1.00 90.31 288 PHE A N 1
ATOM 2405 C CA . PHE A 1 288 ? 0.498 2.273 15.781 1.00 90.31 288 PHE A CA 1
ATOM 2406 C C . PHE A 1 288 ? 1.268 1.386 14.815 1.00 90.31 288 PHE A C 1
ATOM 2408 O O . PHE A 1 288 ? 1.487 0.232 15.120 1.00 90.31 288 PHE A O 1
ATOM 2415 N N . ARG A 1 289 ? 1.628 1.834 13.619 1.00 90.25 289 ARG A N 1
ATOM 2416 C CA . ARG A 1 289 ? 2.288 0.970 12.630 1.00 90.25 289 ARG A CA 1
ATOM 2417 C C . ARG A 1 289 ? 3.372 1.737 11.907 1.00 90.25 289 ARG A C 1
ATOM 2419 O O . ARG A 1 289 ? 3.110 2.803 11.356 1.00 90.25 289 ARG A O 1
ATOM 2426 N N . ASP A 1 290 ? 4.559 1.146 11.869 1.00 90.38 290 ASP A N 1
ATOM 2427 C CA . ASP A 1 290 ? 5.679 1.620 11.064 1.00 90.38 290 ASP A CA 1
ATOM 2428 C C . ASP A 1 290 ? 5.683 0.870 9.723 1.00 90.38 290 ASP A C 1
ATOM 2430 O O . ASP A 1 290 ? 6.018 -0.313 9.659 1.00 90.38 290 ASP A O 1
ATOM 2434 N N . LEU A 1 291 ? 5.320 1.560 8.639 1.00 89.31 291 LEU A N 1
ATOM 2435 C CA . LEU A 1 291 ? 5.305 1.018 7.271 1.00 89.31 291 LEU A CA 1
ATOM 2436 C C . LEU A 1 291 ? 6.693 1.086 6.588 1.00 89.31 291 LEU A C 1
ATOM 2438 O O . LEU A 1 291 ? 6.844 0.884 5.371 1.00 89.31 291 LEU A O 1
ATOM 2442 N N . GLY A 1 292 ? 7.720 1.398 7.376 1.00 88.88 292 GLY A N 1
ATOM 2443 C CA . GLY A 1 292 ? 9.126 1.552 7.032 1.00 88.88 292 GLY A CA 1
ATOM 2444 C C . GLY A 1 292 ? 9.427 2.718 6.095 1.00 88.88 292 GLY A C 1
ATOM 2445 O O . GLY A 1 292 ? 8.564 3.537 5.761 1.00 88.88 292 GLY A O 1
ATOM 2446 N N . GLY A 1 293 ? 10.689 2.812 5.680 1.00 85.69 293 GLY A N 1
ATOM 2447 C CA . GLY A 1 293 ? 11.209 3.931 4.890 1.00 85.69 293 GLY A CA 1
ATOM 2448 C C . GLY A 1 293 ? 10.926 3.845 3.392 1.00 85.69 293 GLY A C 1
ATOM 2449 O O . GLY A 1 293 ? 10.291 2.909 2.906 1.00 85.69 293 GLY A O 1
ATOM 2450 N N . ASP A 1 294 ? 11.418 4.828 2.645 1.00 76.12 294 ASP A N 1
ATOM 2451 C CA . ASP A 1 294 ? 11.089 5.021 1.221 1.00 76.12 294 ASP A CA 1
ATOM 2452 C C . ASP A 1 294 ? 11.683 3.961 0.284 1.00 76.12 294 ASP A C 1
ATOM 2454 O O . ASP A 1 294 ? 11.345 3.912 -0.898 1.00 76.12 294 ASP A O 1
ATOM 2458 N N . ARG A 1 295 ? 12.567 3.097 0.792 1.00 71.88 295 ARG A N 1
ATOM 2459 C CA . ARG A 1 295 ? 13.219 2.032 0.024 1.00 71.88 295 ARG A CA 1
ATOM 2460 C C . ARG A 1 295 ? 12.506 0.701 0.248 1.00 71.88 295 ARG A C 1
ATOM 2462 O O . ARG A 1 295 ? 12.184 0.356 1.382 1.00 71.88 295 ARG A O 1
ATOM 2469 N N . ARG A 1 296 ? 12.293 -0.060 -0.830 1.00 65.19 296 ARG A N 1
ATOM 2470 C CA . ARG A 1 296 ? 12.063 -1.509 -0.713 1.00 65.19 296 ARG A CA 1
ATOM 2471 C C . ARG A 1 296 ? 13.418 -2.221 -0.494 1.00 65.19 296 ARG A C 1
ATOM 2473 O O . ARG A 1 296 ? 14.452 -1.595 -0.719 1.00 65.19 296 ARG A O 1
ATOM 2480 N N . PRO A 1 297 ? 13.425 -3.498 -0.067 1.00 62.47 297 PRO A N 1
ATOM 2481 C CA . PRO A 1 297 ? 12.366 -4.098 0.741 1.00 62.47 297 PRO A CA 1
ATOM 2482 C C . PRO A 1 297 ? 12.221 -3.322 2.058 1.00 62.47 297 PRO A C 1
ATOM 2484 O O . PRO A 1 297 ? 13.202 -2.834 2.619 1.00 62.47 297 PRO A O 1
ATOM 2487 N N . SER A 1 298 ? 10.991 -3.188 2.542 1.00 71.69 298 SER A N 1
ATOM 2488 C CA . SER A 1 298 ? 10.707 -2.541 3.820 1.00 71.69 298 SER A CA 1
ATOM 2489 C C . SER A 1 298 ? 10.044 -3.586 4.696 1.00 71.69 298 SER A C 1
ATOM 2491 O O . SER A 1 298 ? 8.895 -3.928 4.449 1.00 71.69 298 SER A O 1
ATOM 2493 N N . LYS A 1 299 ? 10.737 -4.076 5.734 1.00 77.62 299 LYS A N 1
ATOM 2494 C CA . LYS A 1 299 ? 10.150 -5.047 6.678 1.00 77.62 299 LYS A CA 1
ATOM 2495 C C . LYS A 1 299 ? 8.812 -4.552 7.240 1.00 77.62 299 LYS A C 1
ATOM 2497 O O . LYS A 1 299 ? 7.880 -5.332 7.377 1.00 77.62 299 LYS A O 1
ATOM 2502 N N . GLY A 1 300 ? 8.713 -3.246 7.503 1.00 81.69 300 GLY A N 1
ATOM 2503 C CA . GLY A 1 300 ? 7.469 -2.611 7.935 1.00 81.69 300 GLY A CA 1
ATOM 2504 C C . GLY A 1 300 ? 6.378 -2.623 6.863 1.00 81.69 300 GLY A C 1
ATOM 2505 O O . GLY A 1 300 ? 5.208 -2.737 7.190 1.00 81.69 300 GLY A O 1
ATOM 2506 N N . TRP A 1 301 ? 6.727 -2.561 5.577 1.00 86.44 301 TRP A N 1
ATOM 2507 C CA . TRP A 1 301 ? 5.750 -2.699 4.496 1.00 86.44 301 TRP A CA 1
ATOM 2508 C C . TRP A 1 301 ? 5.297 -4.149 4.318 1.00 86.44 301 TRP A C 1
ATOM 2510 O O . TRP A 1 301 ? 4.101 -4.416 4.302 1.00 86.44 301 TRP A O 1
ATOM 2520 N N . ASP A 1 302 ? 6.248 -5.077 4.232 1.00 82.88 302 ASP A N 1
ATOM 2521 C CA . ASP A 1 302 ? 5.996 -6.485 3.901 1.00 82.88 302 ASP A CA 1
ATOM 2522 C C . ASP A 1 302 ? 5.224 -7.223 5.013 1.00 82.88 302 ASP A C 1
ATOM 2524 O O . ASP A 1 302 ? 4.515 -8.193 4.743 1.00 82.88 302 ASP A O 1
ATOM 2528 N N . GLY A 1 303 ? 5.340 -6.763 6.265 1.00 82.69 303 GLY A N 1
ATOM 2529 C CA . GLY A 1 303 ? 4.533 -7.259 7.388 1.00 82.69 303 GLY A CA 1
ATOM 2530 C C . GLY A 1 303 ? 3.113 -6.684 7.437 1.00 82.69 303 GLY A C 1
ATOM 2531 O O . GLY A 1 303 ? 2.241 -7.249 8.087 1.00 82.69 303 GLY A O 1
ATOM 2532 N N . ASN A 1 304 ? 2.858 -5.575 6.734 1.00 84.50 304 ASN A N 1
ATOM 2533 C CA . ASN A 1 304 ? 1.568 -4.880 6.727 1.00 84.50 304 ASN A CA 1
ATOM 2534 C C . ASN A 1 304 ? 0.797 -5.032 5.410 1.00 84.50 304 ASN A C 1
ATOM 2536 O O . ASN A 1 304 ? -0.329 -4.544 5.310 1.00 84.50 304 ASN A O 1
ATOM 2540 N N . CYS A 1 305 ? 1.394 -5.650 4.389 1.00 84.94 305 CYS A N 1
ATOM 2541 C CA .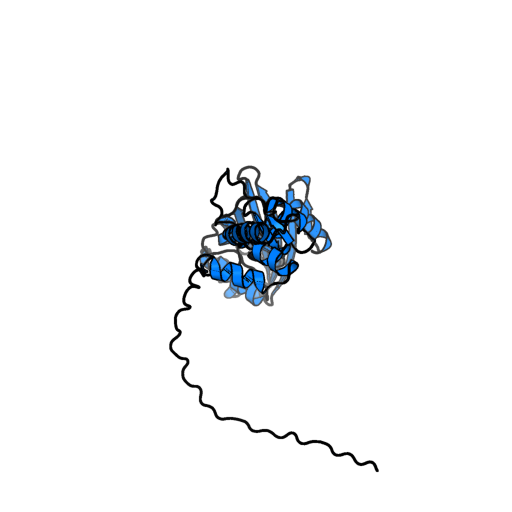 CYS A 1 305 ? 0.763 -5.803 3.088 1.00 84.94 305 CYS A CA 1
ATOM 2542 C C . CYS A 1 305 ? -0.154 -7.026 3.040 1.00 84.94 305 CYS A C 1
ATOM 2544 O O . CYS A 1 305 ? 0.147 -8.070 3.625 1.00 84.94 305 CYS A O 1
ATOM 2546 N N . HIS A 1 306 ? -1.242 -6.907 2.281 1.00 80.44 306 HIS A N 1
ATOM 2547 C CA . HIS A 1 306 ? -2.027 -8.065 1.854 1.00 80.44 306 HIS A CA 1
ATOM 2548 C C . HIS A 1 306 ? -1.121 -9.011 1.045 1.00 80.44 306 HIS A C 1
ATOM 2550 O O . HIS A 1 306 ? -0.392 -8.544 0.167 1.00 80.44 306 HIS A O 1
ATOM 2556 N N . LYS A 1 307 ? -1.124 -10.306 1.377 1.00 67.25 307 LYS A N 1
ATOM 2557 C CA . LYS A 1 307 ? -0.344 -11.360 0.705 1.00 67.25 307 LYS A CA 1
ATOM 2558 C C . LYS A 1 307 ? -1.261 -12.293 -0.071 1.00 67.25 307 LYS A C 1
ATOM 2560 O O . LYS A 1 307 ? -2.373 -12.557 0.439 1.00 67.25 307 LYS A O 1
#

Radius of gyration: 30.29 Å; chains: 1; bounding box: 72×63×84 Å

Foldseek 3Di:
DDDDDDDDDDDDDDDDDPDPDDPDDDPPDPDPCPPVVPDDLVNLLVVLVVDDPVVLLVQLLQDVVSVVSSLVSCVVVVNPDPSPDDSLVVQCVVDDQQWDQDPLLRHTDGVVLVVVLPQDDDDDDDDPNPCPVVSSVVPDPFWFALDLVDIDDLSCLLVVVVNQVVVPVVAPAWDQDPVQQKTWHWDWFDAPFWIKIWIKIWHQDPVQQWIKIKIKIKTFGAPVSCPDPLNVVQQPDDDPVVVQVSVCVRCVNSVGNHFLFDPVFPFKDWHHWDDDPPGTIITIIMGMATCTHSDPPGPSSVRRTDD

Organism: NCBI:txid1612424